Protein AF-A0A2S0M0Q3-F1 (afdb_monomer)

Sequence (194 aa):
MFSLKASPMADAMLTRALWKPAPATDLDAYAAVLHTVDDAAAWEWNGIPAHVEPFFQSGDDTPDALFVSARFGALAASLMVELDTEQLARADTWGGVLEMVTDDLNDAHASLLRSFPPAPPRADGLGQRLVNRDSIRAEIDDNPNLTESQRLRLMAALDSEIDDAIEACTRSVEDQLYAVHDELQALVVADLTS

Secondary structure (DSSP, 8-state):
-EEE---HHHHHHH-STT-PPPPTT-HHHHHHHHHHHHHTT-EEETTEEEEEEEEE-SSSSS---EEEEEEETTTTEEEEEEE-HHHHTT-SSHHHHHHHHHHHHHHHHHHHHHHS---------HHHHHS-HHHHHHHHHH-TT--HHHHHHHHH--HHHHHHHHHHHHHHHHHHHHHHHHHHHHHHHHHHH-

Structure (mmCIF, N/CA/C/O backbone):
data_AF-A0A2S0M0Q3-F1
#
_entry.id   AF-A0A2S0M0Q3-F1
#
loop_
_atom_site.group_PDB
_atom_site.id
_atom_site.type_symbol
_atom_site.label_atom_id
_atom_site.label_alt_id
_atom_site.label_comp_id
_atom_site.label_asym_id
_atom_site.label_entity_id
_atom_site.label_seq_id
_atom_site.pdbx_PDB_ins_code
_atom_site.Cartn_x
_atom_site.Cartn_y
_atom_site.Cartn_z
_atom_site.occupancy
_atom_site.B_iso_or_equiv
_atom_site.auth_seq_id
_atom_site.auth_comp_id
_atom_site.auth_asym_id
_atom_site.auth_atom_id
_atom_site.pdbx_PDB_model_num
ATOM 1 N N . MET A 1 1 ? 2.051 -2.652 -4.209 1.00 85.25 1 MET A N 1
ATOM 2 C CA . MET A 1 1 ? 2.642 -3.348 -5.362 1.00 85.25 1 MET A CA 1
ATOM 3 C C . MET A 1 1 ? 2.700 -2.355 -6.495 1.00 85.25 1 MET A C 1
ATOM 5 O O . MET A 1 1 ? 1.705 -1.671 -6.723 1.00 85.25 1 MET A O 1
ATOM 9 N N . PHE A 1 2 ? 3.868 -2.231 -7.106 1.00 87.19 2 PHE A N 1
ATOM 10 C CA . PHE A 1 2 ? 4.088 -1.408 -8.279 1.00 87.19 2 PHE A CA 1
ATOM 11 C C . PHE A 1 2 ? 3.565 -2.112 -9.523 1.00 87.19 2 PHE A C 1
ATOM 13 O O . PHE A 1 2 ? 3.708 -3.327 -9.668 1.00 87.19 2 PHE A O 1
ATOM 20 N N . SER A 1 3 ? 2.969 -1.328 -10.407 1.00 88.94 3 SER A N 1
ATOM 21 C CA . SER A 1 3 ? 2.518 -1.758 -11.721 1.00 88.94 3 SER A CA 1
ATOM 22 C C . SER A 1 3 ? 2.706 -0.633 -12.724 1.00 88.94 3 SER A C 1
ATOM 24 O O . SER A 1 3 ? 2.487 0.537 -12.401 1.00 88.94 3 SER A O 1
ATOM 26 N N . LEU A 1 4 ? 3.049 -0.995 -13.956 1.00 84.31 4 LEU A N 1
ATOM 27 C CA . LEU A 1 4 ? 3.001 -0.083 -15.087 1.00 84.31 4 LEU A CA 1
ATOM 28 C C . LEU A 1 4 ? 1.579 -0.076 -15.657 1.00 84.31 4 LEU A C 1
ATOM 30 O O . LEU A 1 4 ? 1.055 -1.101 -16.092 1.00 84.31 4 LEU A O 1
ATOM 34 N N . LYS A 1 5 ? 0.940 1.086 -15.651 1.00 77.50 5 LYS A N 1
ATOM 35 C CA . LYS A 1 5 ? -0.332 1.302 -16.323 1.00 77.50 5 LYS A CA 1
ATOM 36 C C . LY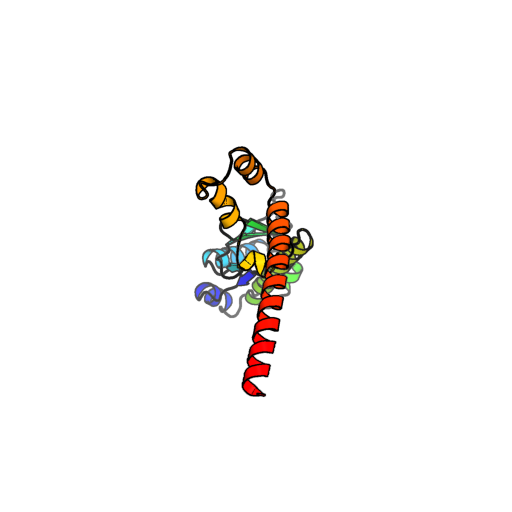S A 1 5 ? -0.079 1.563 -17.797 1.00 77.50 5 LYS A C 1
ATOM 38 O O . LYS A 1 5 ? 0.771 2.373 -18.159 1.00 77.50 5 LYS A O 1
ATOM 43 N N . ALA A 1 6 ? -0.879 0.921 -18.640 1.00 62.91 6 ALA A N 1
ATOM 44 C CA . ALA A 1 6 ? -0.922 1.195 -20.068 1.00 62.91 6 ALA A CA 1
ATOM 45 C C . ALA A 1 6 ? -1.420 2.634 -20.304 1.00 62.91 6 ALA A C 1
ATOM 47 O O . ALA A 1 6 ? -2.622 2.903 -20.387 1.00 62.91 6 ALA A O 1
ATOM 48 N N . SER A 1 7 ? -0.493 3.591 -20.333 1.00 65.12 7 SER A N 1
ATOM 49 C CA . SER A 1 7 ? -0.749 4.932 -20.847 1.00 65.12 7 SER A CA 1
ATOM 50 C C . SER A 1 7 ? -0.596 4.881 -22.365 1.00 65.12 7 SER A C 1
ATOM 52 O O . SER A 1 7 ? 0.428 4.390 -22.832 1.00 65.12 7 SER A O 1
ATOM 54 N N . PRO A 1 8 ? -1.525 5.437 -23.162 1.00 67.62 8 PRO A N 1
ATOM 55 C CA . PRO A 1 8 ? -1.390 5.471 -24.618 1.00 67.62 8 PRO A CA 1
ATOM 56 C C . PRO A 1 8 ? -0.074 6.097 -25.105 1.00 67.62 8 PRO A C 1
ATOM 58 O O . PRO A 1 8 ? 0.406 5.742 -26.177 1.00 67.62 8 PRO A O 1
ATOM 61 N N . MET A 1 9 ? 0.521 7.019 -24.331 1.00 62.97 9 MET A N 1
ATOM 62 C CA . MET A 1 9 ? 1.847 7.577 -24.626 1.00 62.97 9 MET A CA 1
ATOM 63 C C . MET A 1 9 ? 2.974 6.588 -24.319 1.00 62.97 9 MET A C 1
ATOM 65 O O . MET A 1 9 ? 3.842 6.405 -25.170 1.00 62.97 9 MET A O 1
ATOM 69 N N . ALA A 1 10 ? 2.944 5.927 -23.158 1.00 67.06 10 ALA A N 1
ATOM 70 C CA . ALA A 1 10 ? 3.912 4.883 -22.819 1.00 67.06 10 ALA A CA 1
ATOM 71 C C . ALA A 1 10 ? 3.832 3.731 -23.833 1.00 67.06 10 ALA A C 1
ATOM 73 O O . ALA A 1 10 ? 4.839 3.358 -24.431 1.00 67.06 10 ALA A O 1
ATOM 74 N N . ASP A 1 11 ? 2.619 3.270 -24.142 1.00 70.31 11 ASP A N 1
ATOM 75 C CA . ASP A 1 11 ? 2.358 2.251 -25.152 1.00 70.31 11 ASP A CA 1
ATOM 76 C C . ASP A 1 11 ? 2.870 2.683 -26.523 1.00 70.31 11 ASP A C 1
ATOM 78 O O . ASP A 1 11 ? 3.563 1.907 -27.169 1.00 70.31 11 ASP A O 1
ATOM 82 N N . ALA A 1 12 ? 2.604 3.911 -26.981 1.00 67.75 12 ALA A N 1
ATOM 83 C CA . ALA A 1 12 ? 3.086 4.400 -28.277 1.00 67.75 12 ALA A CA 1
ATOM 84 C C . ALA A 1 12 ? 4.620 4.481 -28.363 1.00 67.75 12 ALA A C 1
ATOM 86 O O . ALA A 1 12 ? 5.189 4.307 -29.446 1.00 67.75 12 ALA A O 1
ATOM 87 N N . MET A 1 13 ? 5.297 4.742 -27.243 1.00 65.75 13 MET A N 1
ATOM 88 C CA . MET A 1 13 ? 6.758 4.749 -27.189 1.00 65.75 13 MET A CA 1
ATOM 89 C C . MET A 1 13 ? 7.339 3.336 -27.162 1.00 65.75 13 MET A C 1
ATOM 91 O O . MET A 1 13 ? 8.312 3.076 -27.868 1.00 65.75 13 MET A O 1
ATOM 95 N N . LEU A 1 14 ? 6.690 2.409 -26.457 1.00 67.00 14 LEU A N 1
ATOM 96 C CA . LEU A 1 14 ? 7.085 1.001 -26.376 1.00 67.00 14 LEU A CA 1
ATOM 97 C C . LEU A 1 14 ? 6.743 0.198 -27.644 1.00 67.00 14 LEU A C 1
ATOM 99 O O . LEU A 1 14 ? 7.471 -0.720 -28.012 1.00 67.00 14 LEU A O 1
ATOM 103 N N . THR A 1 15 ? 5.666 0.554 -28.352 1.00 63.03 15 THR A N 1
ATOM 104 C CA . THR A 1 15 ? 5.174 -0.156 -29.554 1.00 63.03 15 THR A CA 1
ATOM 105 C C . THR A 1 15 ? 5.784 0.325 -30.869 1.00 63.03 15 THR A C 1
ATOM 107 O O . THR A 1 15 ? 5.491 -0.245 -31.925 1.00 63.03 15 THR A O 1
ATOM 110 N N . ARG A 1 16 ? 6.686 1.317 -30.860 1.00 58.38 16 ARG A N 1
ATOM 111 C CA . ARG A 1 16 ? 7.528 1.607 -32.032 1.00 58.38 16 ARG A CA 1
ATOM 112 C C . ARG A 1 16 ? 8.472 0.422 -32.256 1.00 58.38 16 ARG A C 1
ATOM 114 O O . ARG A 1 16 ? 9.542 0.355 -31.669 1.00 58.38 16 ARG A O 1
ATOM 121 N N . ALA A 1 17 ? 8.023 -0.491 -33.119 1.00 48.56 17 ALA A N 1
ATOM 122 C CA . ALA A 1 17 ? 8.390 -1.896 -33.350 1.00 48.56 17 ALA A CA 1
ATOM 123 C C . ALA A 1 17 ? 9.874 -2.349 -33.398 1.00 48.56 17 ALA A C 1
ATOM 125 O O . ALA A 1 17 ? 10.132 -3.468 -33.831 1.00 48.56 17 ALA A O 1
ATOM 126 N N . LEU A 1 18 ? 10.866 -1.557 -32.992 1.00 55.50 18 LEU A N 1
ATOM 127 C CA . LEU A 1 18 ? 12.286 -1.917 -33.069 1.00 55.50 18 LEU A CA 1
ATOM 128 C C . LEU A 1 18 ? 13.149 -1.376 -31.926 1.00 55.50 18 LEU A C 1
ATOM 130 O O . LEU A 1 18 ? 14.371 -1.511 -31.992 1.00 55.50 18 LEU A O 1
ATOM 134 N N . TRP A 1 19 ? 12.573 -0.756 -30.897 1.00 69.62 19 TRP A N 1
ATOM 135 C CA . TRP A 1 19 ? 13.402 -0.334 -29.777 1.00 69.62 19 TRP A CA 1
ATOM 136 C C . TRP A 1 19 ? 13.846 -1.562 -28.969 1.00 69.62 19 TRP A C 1
ATOM 138 O O . TRP A 1 19 ? 13.074 -2.152 -28.212 1.00 69.62 19 TRP A O 1
ATOM 148 N N . LYS A 1 20 ? 15.106 -1.949 -29.175 1.00 78.25 20 LYS A N 1
ATOM 149 C CA . LYS A 1 20 ? 15.823 -2.910 -28.341 1.00 78.25 20 LYS A CA 1
ATOM 150 C C . LYS A 1 20 ? 16.533 -2.167 -27.209 1.00 78.25 20 LYS A C 1
ATOM 152 O O . LYS A 1 20 ? 16.948 -1.024 -27.437 1.00 78.25 20 LYS A O 1
ATOM 157 N N . PRO A 1 21 ? 16.679 -2.787 -26.032 1.00 84.69 21 PRO A N 1
ATOM 158 C CA . PRO A 1 21 ? 17.511 -2.243 -24.969 1.00 84.69 21 PRO A CA 1
ATOM 159 C C . PRO A 1 21 ? 18.941 -2.011 -25.459 1.00 84.69 21 PRO A C 1
ATOM 161 O O . PRO A 1 21 ? 19.453 -2.744 -26.313 1.00 84.69 21 PRO A O 1
ATOM 164 N N . ALA A 1 22 ? 19.562 -0.951 -24.953 1.00 88.25 22 ALA A N 1
ATOM 165 C CA . ALA A 1 22 ? 20.941 -0.612 -25.274 1.00 88.25 22 ALA A CA 1
ATOM 166 C C . ALA A 1 22 ? 21.920 -1.589 -24.583 1.00 88.25 22 ALA A C 1
ATOM 168 O O . ALA A 1 22 ? 21.520 -2.339 -23.689 1.00 88.25 22 ALA A O 1
ATOM 169 N N . PRO A 1 23 ? 23.210 -1.629 -24.963 1.00 90.56 23 PRO A N 1
ATOM 170 C CA . PRO A 1 23 ? 24.208 -2.383 -24.205 1.00 90.56 23 PRO A CA 1
ATOM 171 C C . PRO A 1 23 ? 24.196 -1.992 -22.720 1.00 90.56 23 PRO A C 1
ATOM 173 O O . PRO A 1 23 ? 23.909 -0.845 -22.396 1.00 90.56 23 PRO A O 1
ATOM 176 N N . ALA A 1 24 ? 24.564 -2.912 -21.824 1.00 89.38 24 ALA A N 1
ATOM 177 C CA . ALA A 1 24 ? 24.545 -2.685 -20.370 1.00 89.38 24 ALA A CA 1
ATOM 178 C C . ALA A 1 24 ? 25.336 -1.441 -19.914 1.00 89.38 24 ALA A C 1
ATOM 180 O O . ALA A 1 24 ? 25.033 -0.854 -18.882 1.00 89.38 24 ALA A O 1
ATOM 181 N N . THR A 1 25 ? 26.332 -1.029 -20.702 1.00 88.94 25 THR A N 1
ATOM 182 C CA . THR A 1 25 ? 27.174 0.150 -20.461 1.00 88.94 25 THR A CA 1
ATOM 183 C C . THR A 1 25 ? 26.514 1.480 -20.838 1.00 88.94 25 THR A C 1
ATOM 185 O O . THR A 1 25 ? 27.049 2.532 -20.511 1.00 88.94 25 THR A O 1
ATOM 188 N N . ASP A 1 26 ? 25.406 1.467 -21.579 1.00 90.06 26 ASP A N 1
ATOM 189 C CA . ASP A 1 26 ? 24.711 2.672 -22.049 1.00 90.06 26 ASP A CA 1
ATOM 190 C C . ASP A 1 26 ? 23.616 3.078 -21.054 1.00 90.06 26 ASP A C 1
ATOM 192 O O . ASP A 1 26 ? 22.417 2.943 -21.308 1.00 90.06 26 ASP A O 1
ATOM 196 N N . LEU A 1 27 ? 24.044 3.523 -19.870 1.00 90.25 27 LEU A N 1
ATOM 197 C CA . LEU A 1 27 ? 23.130 3.859 -18.777 1.00 90.25 27 LEU A CA 1
ATOM 198 C C . LEU A 1 27 ? 22.225 5.057 -19.114 1.00 90.25 27 LEU A C 1
ATOM 200 O O . LEU A 1 27 ? 21.086 5.116 -18.650 1.00 90.25 27 LEU A O 1
ATOM 204 N N . ASP A 1 28 ? 22.700 5.974 -19.960 1.00 88.62 28 ASP A N 1
ATOM 205 C CA . ASP A 1 28 ? 21.938 7.137 -20.419 1.00 88.62 28 ASP A CA 1
ATOM 206 C C . ASP A 1 28 ? 20.714 6.726 -21.241 1.00 88.62 28 ASP A C 1
ATOM 208 O O . ASP A 1 28 ? 19.634 7.298 -21.069 1.00 88.62 28 ASP A O 1
ATOM 212 N N . ALA A 1 29 ? 20.839 5.707 -22.100 1.00 88.62 29 ALA A N 1
ATOM 213 C CA . ALA A 1 29 ? 19.700 5.181 -22.844 1.00 88.62 29 ALA A CA 1
ATOM 214 C C . ALA A 1 29 ? 18.619 4.626 -21.904 1.00 88.62 29 ALA A C 1
ATOM 216 O O . ALA A 1 29 ? 17.436 4.913 -22.093 1.00 88.62 29 ALA A O 1
ATOM 217 N N . TYR A 1 30 ? 19.012 3.880 -20.866 1.00 89.56 30 TYR A N 1
ATOM 218 C CA . TYR A 1 30 ? 18.076 3.372 -19.858 1.00 89.56 30 TYR A CA 1
ATOM 219 C C . TYR A 1 30 ? 17.408 4.507 -19.077 1.00 89.56 30 TYR A C 1
ATOM 221 O O . TYR A 1 30 ? 16.181 4.524 -18.949 1.00 89.56 30 TYR A O 1
ATOM 229 N N . ALA A 1 31 ? 18.184 5.491 -18.617 1.00 89.88 31 ALA A N 1
ATOM 230 C CA . ALA A 1 31 ? 17.657 6.647 -17.899 1.00 89.88 31 ALA A CA 1
ATOM 231 C C . ALA A 1 31 ? 16.675 7.466 -18.754 1.00 89.88 31 ALA A C 1
ATOM 233 O O . ALA A 1 31 ? 15.615 7.862 -18.271 1.00 89.88 31 ALA A O 1
ATOM 234 N N . ALA A 1 32 ? 16.967 7.671 -20.041 1.00 87.81 32 ALA A N 1
ATOM 235 C CA . ALA A 1 32 ? 16.085 8.404 -20.947 1.00 87.81 32 ALA A CA 1
ATOM 236 C C . ALA A 1 32 ? 14.713 7.728 -21.104 1.00 87.81 32 ALA A C 1
ATOM 238 O O . ALA A 1 32 ? 13.682 8.409 -21.110 1.00 87.81 32 ALA A O 1
ATOM 239 N N . VAL A 1 33 ? 14.678 6.394 -21.202 1.00 88.00 33 VAL A N 1
ATOM 240 C CA . VAL A 1 33 ? 13.411 5.654 -21.275 1.00 88.00 33 VAL A CA 1
ATOM 241 C C . VAL A 1 33 ? 12.636 5.758 -19.970 1.00 88.00 33 VAL A C 1
ATOM 243 O O . VAL A 1 33 ? 11.449 6.079 -20.008 1.00 88.00 33 VAL A O 1
ATOM 246 N N . LEU A 1 34 ? 13.298 5.552 -18.829 1.00 89.56 34 LEU A N 1
ATOM 247 C CA . LEU A 1 34 ? 12.663 5.637 -17.512 1.00 89.56 34 LEU A CA 1
ATOM 248 C C . LEU A 1 34 ? 12.067 7.028 -17.261 1.00 89.56 34 LEU A C 1
ATOM 250 O O . LEU A 1 34 ? 10.897 7.123 -16.904 1.00 89.56 34 LEU A O 1
ATOM 254 N N . HIS A 1 35 ? 12.812 8.099 -17.554 1.00 88.25 35 HIS A N 1
AT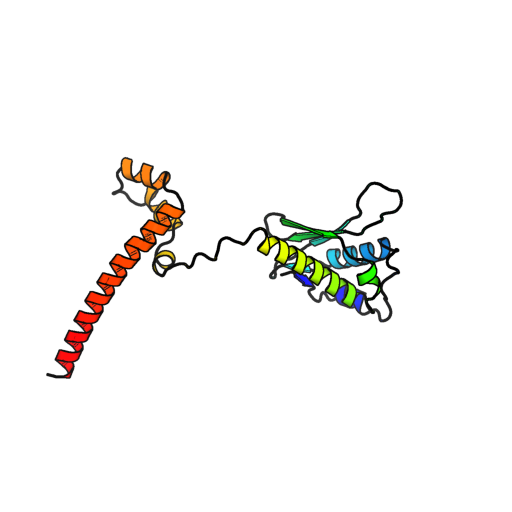OM 255 C CA . HIS A 1 35 ? 12.305 9.472 -17.463 1.00 88.25 35 HIS A CA 1
ATOM 256 C C . HIS A 1 35 ? 11.078 9.708 -18.339 1.00 88.25 35 HIS A C 1
ATOM 258 O O . HIS A 1 35 ? 10.112 10.332 -17.912 1.00 88.25 35 HIS A O 1
ATOM 264 N N . THR A 1 36 ? 11.093 9.189 -19.564 1.00 84.44 36 THR A N 1
ATOM 265 C CA . THR A 1 36 ? 9.977 9.411 -20.482 1.00 84.44 36 THR A CA 1
ATOM 266 C C . THR A 1 36 ? 8.700 8.697 -20.024 1.00 84.44 36 THR A C 1
ATOM 268 O O . THR A 1 36 ? 7.592 9.199 -20.214 1.00 84.44 36 THR A O 1
ATOM 271 N N . VAL A 1 37 ? 8.845 7.513 -19.425 1.00 85.12 37 VAL A N 1
ATOM 272 C CA . VAL A 1 37 ? 7.727 6.757 -18.845 1.00 85.12 37 VAL A CA 1
ATOM 273 C C . VAL A 1 37 ? 7.194 7.447 -17.588 1.00 85.12 37 VAL A C 1
ATOM 275 O O . VAL A 1 37 ? 5.975 7.508 -17.404 1.00 85.12 37 VAL A O 1
ATOM 278 N N . ASP A 1 38 ? 8.084 8.009 -16.768 1.00 83.56 38 ASP A N 1
ATOM 279 C CA . ASP A 1 38 ? 7.720 8.784 -15.581 1.00 83.56 38 ASP A CA 1
ATOM 280 C C . ASP A 1 38 ? 6.905 10.038 -15.924 1.00 83.56 38 ASP A C 1
ATOM 282 O O . ASP A 1 38 ? 5.839 10.259 -15.349 1.00 83.56 38 ASP A O 1
ATOM 286 N N . ASP A 1 39 ? 7.332 10.804 -16.934 1.00 81.50 39 ASP A N 1
ATOM 287 C CA . ASP A 1 39 ? 6.627 12.001 -17.418 1.00 81.50 39 ASP A CA 1
ATOM 288 C C . ASP A 1 39 ? 5.197 11.692 -17.897 1.00 81.50 39 ASP A C 1
ATOM 290 O O . ASP A 1 39 ? 4.299 12.538 -17.833 1.00 81.50 39 ASP A O 1
ATOM 294 N N . ALA A 1 40 ? 4.955 10.465 -18.366 1.00 80.38 40 ALA A N 1
ATOM 295 C CA . ALA A 1 40 ? 3.627 9.996 -18.751 1.00 80.38 40 ALA A CA 1
ATOM 296 C C . ALA A 1 40 ? 2.745 9.598 -17.548 1.00 80.38 40 ALA A C 1
ATOM 298 O O . ALA A 1 40 ? 1.589 9.214 -17.758 1.00 80.38 40 ALA A O 1
ATOM 299 N N . ALA A 1 41 ? 3.279 9.673 -16.320 1.00 76.81 41 ALA A N 1
ATOM 300 C CA . ALA A 1 41 ? 2.665 9.245 -15.063 1.00 76.81 41 ALA A CA 1
ATOM 301 C C . ALA A 1 41 ? 2.116 7.809 -15.139 1.00 76.81 41 ALA A C 1
ATOM 303 O O . ALA A 1 41 ? 0.994 7.522 -14.714 1.00 76.81 41 ALA A O 1
ATOM 304 N N . ALA A 1 42 ? 2.889 6.913 -15.760 1.00 84.12 42 ALA A N 1
ATOM 305 C CA . ALA A 1 42 ? 2.441 5.562 -16.075 1.00 84.12 42 ALA A CA 1
ATOM 306 C C . ALA A 1 42 ? 2.548 4.591 -14.890 1.00 84.12 42 ALA A C 1
ATOM 308 O O . ALA A 1 42 ? 1.883 3.559 -14.897 1.00 84.12 42 ALA A O 1
ATOM 309 N N . TRP A 1 43 ? 3.360 4.879 -13.874 1.00 87.94 43 TRP A N 1
ATOM 310 C CA . TRP A 1 43 ? 3.508 3.981 -12.733 1.00 87.94 43 TRP A CA 1
ATOM 311 C C . TRP A 1 43 ? 2.455 4.215 -11.655 1.00 87.94 43 TRP A C 1
ATOM 313 O O . TRP A 1 43 ? 2.091 5.341 -11.318 1.00 87.94 43 TRP A O 1
ATOM 323 N N . GLU A 1 44 ? 1.995 3.115 -11.068 1.00 88.31 44 GLU A N 1
ATOM 324 C CA . GLU A 1 44 ? 1.109 3.122 -9.913 1.00 88.31 44 GLU A CA 1
ATOM 325 C C . GLU A 1 44 ? 1.643 2.172 -8.838 1.00 88.31 44 GLU A C 1
ATOM 327 O O . GLU A 1 44 ? 2.150 1.093 -9.135 1.00 88.31 44 GLU A O 1
ATOM 332 N N . TRP A 1 45 ? 1.479 2.548 -7.574 1.00 87.38 45 TRP A N 1
ATOM 333 C CA . TRP A 1 45 ? 1.640 1.680 -6.416 1.00 87.38 45 TRP A CA 1
ATOM 334 C C . TRP A 1 45 ? 0.280 1.494 -5.745 1.00 87.38 45 TRP A C 1
ATOM 336 O O . TRP A 1 45 ? -0.292 2.449 -5.226 1.00 87.38 45 TRP A O 1
ATOM 346 N N . ASN A 1 46 ? -0.259 0.271 -5.747 1.00 86.06 46 ASN A N 1
ATOM 347 C CA . ASN A 1 46 ? -1.594 -0.027 -5.197 1.00 86.06 46 ASN A CA 1
ATOM 348 C C . ASN A 1 46 ? -2.702 0.921 -5.722 1.00 86.06 46 ASN A C 1
ATOM 350 O O . ASN A 1 46 ? -3.586 1.326 -4.968 1.00 86.06 46 ASN A O 1
ATOM 354 N N . GLY A 1 47 ? -2.639 1.304 -7.003 1.00 84.00 47 GLY A N 1
ATOM 355 C CA . GLY A 1 47 ? -3.588 2.233 -7.632 1.00 84.00 47 GLY A CA 1
ATOM 356 C C . GLY A 1 47 ? -3.367 3.716 -7.302 1.00 84.00 47 GLY A C 1
ATOM 357 O O . GLY A 1 47 ? -4.169 4.556 -7.705 1.00 84.00 47 GLY A O 1
ATOM 358 N N . ILE A 1 48 ? -2.300 4.056 -6.574 1.00 83.25 48 ILE A N 1
ATOM 359 C CA . ILE A 1 48 ? -1.866 5.437 -6.334 1.00 83.25 48 ILE A CA 1
ATOM 360 C C . ILE A 1 48 ? -0.767 5.770 -7.349 1.00 83.25 48 ILE A C 1
ATOM 362 O O . ILE A 1 48 ? 0.177 4.987 -7.447 1.00 83.25 48 ILE A O 1
ATOM 366 N N . PRO A 1 49 ? -0.827 6.909 -8.063 1.00 86.31 49 PRO A N 1
ATOM 367 C CA . PRO A 1 49 ? 0.253 7.333 -8.948 1.00 86.31 49 PRO A CA 1
ATOM 368 C C . PRO A 1 49 ? 1.606 7.342 -8.232 1.00 86.31 49 PRO A C 1
ATOM 370 O O . PRO A 1 49 ? 1.716 7.814 -7.095 1.00 86.31 49 PRO A O 1
ATOM 373 N N . ALA A 1 50 ? 2.618 6.804 -8.899 1.00 87.31 50 ALA A N 1
ATOM 374 C CA . ALA A 1 50 ? 3.986 6.751 -8.417 1.00 87.31 50 ALA A CA 1
ATOM 375 C C . ALA A 1 50 ? 4.909 7.412 -9.439 1.00 87.31 50 ALA A C 1
ATOM 377 O O . ALA A 1 50 ? 4.722 7.245 -10.643 1.00 87.31 50 ALA A O 1
ATOM 378 N N . HIS A 1 51 ? 5.905 8.135 -8.937 1.00 88.94 51 HIS A N 1
ATOM 379 C CA . HIS A 1 51 ? 6.977 8.685 -9.757 1.00 88.94 51 HIS A CA 1
ATOM 380 C C . HIS A 1 51 ? 8.205 7.801 -9.614 1.00 88.94 51 HIS A C 1
ATOM 382 O O . HIS A 1 51 ? 8.593 7.529 -8.479 1.00 88.94 51 HIS A O 1
ATOM 388 N N . VAL A 1 52 ? 8.816 7.346 -10.703 1.00 88.81 52 VAL A N 1
ATOM 389 C CA . VAL A 1 52 ? 10.082 6.610 -10.654 1.00 88.81 52 VAL A CA 1
ATOM 390 C C . VAL A 1 52 ? 11.124 7.334 -11.495 1.00 88.81 52 VAL A C 1
ATOM 392 O O . VAL A 1 52 ? 11.091 7.343 -12.720 1.00 88.81 52 VAL A O 1
ATOM 395 N N . GLU A 1 53 ? 12.082 7.939 -10.806 1.00 88.62 53 GLU A N 1
ATOM 396 C CA . GLU A 1 53 ? 13.130 8.747 -11.419 1.00 88.62 53 GLU A CA 1
ATOM 397 C C . GLU A 1 53 ? 14.445 7.955 -11.433 1.00 88.62 53 GLU A C 1
ATOM 399 O O . GLU A 1 53 ? 14.862 7.462 -10.375 1.00 88.62 53 GLU A O 1
ATOM 404 N N . PRO A 1 54 ? 15.130 7.823 -12.582 1.00 90.81 54 PRO A N 1
ATOM 405 C CA . PRO A 1 54 ? 16.488 7.308 -12.604 1.00 90.81 54 PRO A CA 1
ATOM 406 C C . PRO A 1 54 ? 17.457 8.330 -11.999 1.00 90.81 54 PRO A C 1
ATOM 408 O O . PRO A 1 54 ? 17.280 9.543 -12.127 1.00 90.81 54 PRO A O 1
ATOM 411 N N . PHE A 1 55 ? 18.515 7.846 -11.362 1.00 86.56 55 PHE A N 1
ATOM 412 C CA . PHE A 1 55 ? 19.634 8.673 -10.936 1.00 86.56 55 PHE A CA 1
ATOM 413 C C . PHE A 1 55 ? 20.941 7.886 -11.008 1.00 86.56 55 PHE A C 1
ATOM 415 O O . PHE A 1 55 ? 20.971 6.657 -10.927 1.00 86.56 55 PHE A O 1
ATOM 422 N N . PHE A 1 56 ? 22.035 8.626 -11.131 1.00 83.44 56 PHE A N 1
ATOM 423 C CA . PHE A 1 56 ? 23.385 8.083 -11.130 1.00 83.44 56 PHE A CA 1
ATOM 424 C C . PHE A 1 56 ? 24.065 8.395 -9.801 1.00 83.44 56 PHE A C 1
ATOM 426 O O . PHE A 1 56 ? 23.883 9.480 -9.240 1.00 83.44 56 PHE A O 1
ATOM 433 N N . GLN A 1 57 ? 24.873 7.467 -9.296 1.00 70.06 57 GLN A N 1
ATOM 434 C CA . GLN A 1 57 ? 25.727 7.754 -8.149 1.00 70.06 57 GLN A CA 1
ATOM 435 C C . GLN A 1 57 ? 26.782 8.793 -8.561 1.00 70.06 57 GLN A C 1
ATOM 437 O O . GLN A 1 57 ? 27.610 8.534 -9.429 1.00 70.06 57 GLN A O 1
ATOM 442 N N . SER A 1 58 ? 26.747 9.992 -7.969 1.00 61.25 58 SER A N 1
ATOM 443 C CA . SER A 1 58 ? 27.719 11.042 -8.296 1.00 61.25 58 SER A CA 1
ATOM 444 C C . SER A 1 58 ? 29.091 10.708 -7.706 1.00 61.25 58 SER A C 1
ATOM 446 O O . SER A 1 58 ? 29.189 10.505 -6.492 1.00 61.25 58 SER A O 1
ATOM 448 N N . GLY A 1 59 ? 30.146 10.723 -8.520 1.00 58.28 59 GLY A N 1
ATOM 449 C CA . GLY A 1 59 ? 31.513 10.509 -8.034 1.00 58.28 59 GLY A CA 1
ATOM 450 C C . GLY A 1 59 ? 32.579 10.438 -9.123 1.00 58.28 59 GLY A C 1
ATOM 451 O O . GLY A 1 59 ? 33.675 10.937 -8.892 1.00 58.28 59 GLY A O 1
ATOM 452 N N . ASP A 1 60 ? 32.234 9.924 -10.304 1.00 52.44 60 ASP A N 1
ATOM 453 C CA . ASP A 1 60 ? 33.154 9.742 -11.430 1.00 52.44 60 ASP A CA 1
ATOM 454 C C . ASP A 1 60 ? 32.536 10.260 -12.741 1.00 52.44 60 ASP A C 1
ATOM 456 O O . ASP A 1 60 ? 31.315 10.282 -12.901 1.00 52.44 60 ASP A O 1
ATOM 460 N N . ASP A 1 61 ? 33.381 10.701 -13.682 1.00 58.44 61 ASP A N 1
ATOM 461 C CA . ASP A 1 61 ? 32.982 11.267 -14.989 1.00 58.44 61 ASP A CA 1
ATOM 462 C C . ASP A 1 61 ? 32.190 10.276 -15.875 1.00 58.44 61 ASP A C 1
ATOM 464 O O . ASP A 1 61 ? 31.610 10.667 -16.890 1.00 58.44 61 ASP A O 1
ATOM 468 N N . THR A 1 62 ? 32.151 8.998 -15.488 1.00 62.84 62 THR A N 1
ATOM 469 C CA . THR A 1 62 ? 31.346 7.933 -16.093 1.00 62.84 62 THR A CA 1
ATOM 470 C C . THR A 1 62 ? 30.583 7.195 -14.992 1.00 62.84 62 THR A C 1
ATOM 472 O O . THR A 1 62 ? 31.229 6.609 -14.123 1.00 62.84 62 THR A O 1
ATOM 475 N N . PRO A 1 63 ? 29.240 7.210 -14.983 1.00 69.50 63 PRO A N 1
ATOM 476 C CA . PRO A 1 63 ? 28.478 6.467 -13.989 1.00 69.50 63 PRO A CA 1
ATOM 477 C C . PRO A 1 63 ? 28.638 4.957 -14.204 1.00 69.50 63 PRO A C 1
ATOM 479 O O . PRO A 1 63 ? 28.440 4.465 -15.311 1.00 69.50 63 PRO A O 1
ATOM 482 N N . ASP A 1 64 ? 28.973 4.230 -13.136 1.00 77.81 64 ASP A N 1
ATOM 483 C CA . ASP A 1 64 ? 29.157 2.770 -13.170 1.00 77.81 64 ASP A CA 1
ATOM 484 C C . ASP A 1 64 ? 27.867 1.993 -12.855 1.00 77.81 64 ASP A C 1
ATOM 486 O O . ASP A 1 64 ? 27.764 0.806 -13.157 1.00 77.81 64 ASP A O 1
ATOM 490 N N . ALA A 1 65 ? 26.876 2.657 -12.255 1.00 85.06 65 ALA A N 1
ATOM 491 C CA . ALA A 1 65 ? 25.623 2.047 -11.826 1.00 85.06 65 ALA A CA 1
ATOM 492 C C . ALA A 1 65 ? 24.430 2.974 -12.082 1.00 85.06 65 ALA A C 1
ATOM 494 O O . ALA A 1 65 ? 24.510 4.198 -11.918 1.00 85.06 65 ALA A O 1
ATOM 495 N N . LEU A 1 66 ? 23.308 2.362 -12.464 1.00 88.50 66 LEU A N 1
ATOM 496 C CA . LEU A 1 66 ? 22.021 3.023 -12.624 1.00 88.50 66 LEU A CA 1
ATOM 497 C C . LEU A 1 66 ? 21.128 2.663 -11.446 1.00 88.50 66 LEU A C 1
ATOM 499 O O . LEU A 1 66 ? 20.916 1.491 -11.143 1.00 88.50 66 LEU A O 1
ATOM 503 N N . PHE A 1 67 ? 20.547 3.679 -10.829 1.00 91.56 67 PHE A N 1
ATOM 504 C CA . PHE A 1 67 ? 19.568 3.498 -9.778 1.00 91.56 67 PHE A CA 1
ATOM 505 C C . PHE A 1 67 ? 18.239 4.122 -10.174 1.00 91.56 67 PHE A C 1
ATOM 507 O O . PHE A 1 67 ? 18.181 5.042 -10.990 1.00 91.56 67 PHE A O 1
ATOM 514 N N . VAL A 1 68 ? 17.173 3.663 -9.533 1.00 91.75 68 VAL A N 1
ATOM 515 C CA . VAL A 1 68 ? 15.845 4.266 -9.611 1.00 91.75 68 VAL A CA 1
ATOM 516 C C . VAL A 1 68 ? 15.331 4.617 -8.226 1.00 91.75 68 VAL A C 1
ATOM 518 O O . VAL A 1 68 ? 15.517 3.868 -7.266 1.00 91.75 68 VAL A O 1
ATOM 521 N N . SER A 1 69 ? 14.670 5.768 -8.120 1.00 89.94 69 SER A N 1
ATOM 522 C CA . SER A 1 69 ? 13.933 6.184 -6.933 1.00 89.94 69 SER A CA 1
ATOM 523 C C . SER A 1 69 ? 12.443 6.226 -7.239 1.00 89.94 69 SER A C 1
ATOM 525 O O . SER A 1 69 ? 11.997 7.077 -8.000 1.00 89.94 69 SER A O 1
ATOM 527 N N . ALA A 1 70 ? 11.670 5.333 -6.624 1.00 90.06 70 ALA A N 1
ATOM 528 C CA . ALA A 1 70 ? 10.216 5.331 -6.691 1.00 90.06 70 ALA A CA 1
ATOM 529 C C . ALA A 1 70 ? 9.623 6.117 -5.514 1.00 90.06 70 ALA A C 1
ATOM 531 O O . ALA A 1 70 ? 9.789 5.717 -4.362 1.00 90.06 70 ALA A O 1
ATOM 532 N N . ARG A 1 71 ? 8.907 7.209 -5.789 1.00 87.94 71 ARG A N 1
ATOM 533 C CA . ARG A 1 71 ? 8.164 8.026 -4.821 1.00 87.94 71 ARG A CA 1
ATOM 534 C C . ARG A 1 71 ? 6.671 7.728 -4.908 1.00 87.94 71 ARG A C 1
ATOM 536 O O . ARG A 1 71 ? 6.084 7.808 -5.985 1.00 87.94 71 ARG A O 1
ATOM 543 N N . PHE A 1 72 ? 6.048 7.409 -3.777 1.00 82.56 72 PHE A N 1
ATOM 544 C CA . PHE A 1 72 ? 4.642 7.002 -3.730 1.00 82.56 72 PHE A CA 1
ATOM 545 C C . PHE A 1 72 ? 3.955 7.387 -2.412 1.00 82.56 72 PHE A C 1
ATOM 547 O O . PHE A 1 72 ? 4.578 7.517 -1.355 1.00 82.56 72 PHE A O 1
ATOM 554 N N . GLY A 1 73 ? 2.630 7.551 -2.482 1.00 70.19 73 GLY A N 1
ATOM 555 C CA . GLY A 1 73 ? 1.782 7.897 -1.339 1.00 70.19 73 GLY A CA 1
ATOM 556 C C . GLY A 1 73 ? 1.898 9.356 -0.869 1.00 70.19 73 GLY A C 1
ATOM 557 O O . GLY A 1 73 ? 2.745 10.126 -1.311 1.00 70.19 73 GLY A O 1
ATOM 558 N N . ALA A 1 74 ? 1.022 9.746 0.064 1.00 57.34 74 ALA A N 1
ATOM 559 C CA . ALA A 1 74 ? 0.902 11.128 0.549 1.00 57.34 74 ALA A CA 1
ATOM 560 C C . ALA A 1 74 ? 2.074 11.605 1.434 1.00 57.34 74 ALA A C 1
ATOM 562 O O . ALA A 1 74 ? 2.201 12.799 1.690 1.00 57.34 74 ALA A O 1
ATOM 563 N N . LEU A 1 75 ? 2.923 10.685 1.906 1.00 54.22 75 LEU A N 1
ATOM 564 C CA . LEU A 1 75 ? 4.046 10.966 2.812 1.00 54.22 75 LEU A CA 1
ATOM 565 C C . LEU A 1 75 ? 5.408 11.041 2.102 1.00 54.22 75 LEU A C 1
ATOM 567 O O . LEU A 1 75 ? 6.429 11.092 2.780 1.00 54.22 75 LEU A O 1
ATOM 571 N N . ALA A 1 76 ? 5.438 11.044 0.762 1.00 61.56 76 ALA A N 1
ATOM 572 C CA . ALA A 1 76 ? 6.675 11.026 -0.025 1.00 61.56 76 ALA A CA 1
ATOM 573 C C . ALA A 1 76 ? 7.613 9.862 0.357 1.00 61.56 76 ALA A C 1
ATOM 575 O O . ALA A 1 76 ? 8.830 10.035 0.444 1.00 61.56 76 ALA A O 1
ATOM 576 N N . ALA A 1 77 ? 7.048 8.672 0.598 1.00 69.50 77 ALA A N 1
ATOM 577 C CA . ALA A 1 77 ? 7.856 7.477 0.794 1.00 69.50 77 ALA A CA 1
ATOM 578 C C . ALA A 1 77 ? 8.664 7.224 -0.482 1.00 69.50 77 ALA A C 1
ATOM 580 O O . ALA A 1 77 ? 8.100 7.239 -1.579 1.00 69.50 77 ALA A O 1
ATOM 581 N N . SER A 1 78 ? 9.974 7.028 -0.333 1.00 82.62 78 SER A N 1
ATOM 582 C CA . SER A 1 78 ? 10.873 6.722 -1.437 1.00 82.62 78 SER A CA 1
ATOM 583 C C . SER A 1 78 ? 11.477 5.334 -1.269 1.00 82.62 78 SER A C 1
ATOM 585 O O . SER A 1 78 ? 11.923 4.947 -0.189 1.00 82.62 78 SER A O 1
ATOM 587 N N . LEU A 1 79 ? 11.485 4.579 -2.360 1.00 87.94 79 LEU A N 1
ATOM 588 C CA . LEU A 1 79 ? 12.205 3.323 -2.488 1.00 87.94 79 LEU A CA 1
ATOM 589 C C . LEU A 1 79 ? 13.318 3.523 -3.504 1.00 87.94 79 LEU A C 1
ATOM 591 O O . LEU A 1 79 ? 13.071 4.041 -4.586 1.00 87.94 79 LEU A O 1
ATOM 595 N N . MET A 1 80 ? 14.533 3.136 -3.141 1.00 90.19 80 MET A N 1
ATOM 596 C CA . MET A 1 80 ? 15.712 3.280 -3.980 1.00 90.19 80 MET A CA 1
ATOM 597 C C . MET A 1 80 ? 16.254 1.898 -4.317 1.00 90.19 80 MET A C 1
ATOM 599 O O . MET A 1 80 ? 16.461 1.097 -3.404 1.00 90.19 80 MET A O 1
ATOM 603 N N . VAL A 1 81 ? 16.457 1.623 -5.603 1.00 91.69 81 VAL A N 1
ATOM 604 C CA . VAL A 1 81 ? 16.901 0.315 -6.096 1.00 91.69 81 VAL A CA 1
ATOM 605 C C . VAL A 1 81 ? 18.002 0.514 -7.127 1.00 91.69 81 VAL A C 1
ATOM 607 O O . VAL A 1 81 ? 17.888 1.377 -7.994 1.00 91.69 81 VAL A O 1
ATOM 610 N N . GLU A 1 82 ? 19.076 -0.255 -6.999 1.00 93.00 82 GLU A N 1
ATOM 611 C CA . GLU A 1 82 ? 20.107 -0.390 -8.028 1.00 93.00 82 GLU A CA 1
ATOM 612 C C . GLU A 1 82 ? 19.614 -1.370 -9.090 1.00 93.00 82 GLU A C 1
ATOM 614 O O . GLU A 1 82 ? 19.109 -2.437 -8.741 1.00 93.00 82 GLU A O 1
ATOM 619 N N . LEU A 1 83 ? 19.738 -1.011 -10.364 1.00 92.19 83 LEU A N 1
ATOM 620 C CA . LEU A 1 83 ? 19.301 -1.850 -11.473 1.00 92.19 83 LEU A CA 1
ATOM 621 C C . LEU A 1 83 ? 20.467 -2.678 -12.017 1.00 92.19 83 LEU A C 1
ATOM 623 O O . LEU A 1 83 ? 21.526 -2.134 -12.330 1.00 92.19 83 LEU A O 1
ATOM 627 N N . ASP A 1 84 ? 20.245 -3.978 -12.222 1.00 92.25 84 ASP A N 1
ATOM 628 C CA . ASP A 1 84 ? 21.195 -4.842 -12.930 1.00 92.25 84 ASP A CA 1
ATOM 629 C C . ASP A 1 84 ? 21.091 -4.597 -14.444 1.00 92.25 84 ASP A C 1
ATOM 631 O O . ASP A 1 84 ? 20.296 -5.216 -15.159 1.00 92.25 84 ASP A O 1
ATOM 635 N N . THR A 1 85 ? 21.905 -3.675 -14.960 1.00 89.56 85 THR A N 1
ATOM 636 C CA . THR A 1 85 ? 21.875 -3.315 -16.383 1.00 89.56 85 THR A CA 1
ATOM 637 C C . THR A 1 85 ? 22.363 -4.428 -17.309 1.00 89.56 85 THR A C 1
ATOM 639 O O . THR A 1 85 ? 21.978 -4.442 -18.482 1.00 89.56 85 THR A O 1
ATOM 642 N N . GLU A 1 86 ? 23.133 -5.407 -16.815 1.00 92.06 86 GLU A N 1
ATOM 643 C CA . GLU A 1 86 ? 23.426 -6.619 -17.585 1.00 92.06 86 GLU A CA 1
ATOM 644 C C . GLU A 1 86 ? 22.177 -7.471 -17.779 1.00 92.06 86 GLU A C 1
ATOM 646 O O . GLU A 1 86 ? 21.994 -8.065 -18.847 1.00 92.06 86 GLU A O 1
ATOM 651 N N . GLN A 1 87 ? 21.314 -7.537 -16.767 1.00 92.69 87 GLN A N 1
ATOM 652 C CA . GLN A 1 87 ? 20.030 -8.209 -16.872 1.00 92.69 87 GLN A CA 1
ATOM 653 C C . GLN A 1 87 ? 19.097 -7.446 -17.817 1.00 92.69 87 GLN A C 1
ATOM 655 O O . GLN A 1 87 ? 18.536 -8.059 -18.728 1.00 92.69 87 GLN A O 1
ATOM 660 N N . LEU A 1 88 ? 18.989 -6.119 -17.672 1.00 91.31 88 LEU A N 1
ATOM 661 C CA . LEU A 1 88 ? 18.134 -5.289 -18.532 1.00 91.31 88 LEU A CA 1
ATOM 662 C C . LEU A 1 88 ? 18.528 -5.384 -20.015 1.00 91.31 88 LEU A C 1
ATOM 664 O O . LEU A 1 88 ? 17.659 -5.486 -20.880 1.00 91.31 88 LEU A O 1
ATOM 668 N N . ALA A 1 89 ? 19.828 -5.444 -20.319 1.00 91.00 89 ALA A N 1
ATOM 669 C CA . ALA A 1 89 ? 20.333 -5.567 -21.689 1.00 91.00 89 ALA A CA 1
ATOM 670 C C . ALA A 1 89 ? 19.978 -6.897 -22.376 1.00 91.00 89 ALA A C 1
ATOM 672 O O . ALA A 1 89 ? 20.115 -7.016 -23.595 1.00 91.00 89 ALA A O 1
ATOM 673 N N . ARG A 1 90 ? 19.526 -7.906 -21.619 1.00 91.31 90 ARG A N 1
ATOM 674 C CA . ARG A 1 90 ? 19.066 -9.195 -22.163 1.00 91.31 90 ARG A CA 1
ATOM 675 C C . ARG A 1 90 ? 17.605 -9.167 -22.595 1.00 91.31 90 ARG A C 1
ATOM 677 O O . ARG A 1 90 ? 17.173 -10.115 -23.248 1.00 91.31 90 ARG A O 1
ATOM 684 N N . ALA A 1 91 ? 16.844 -8.134 -22.236 1.00 88.69 91 ALA A N 1
ATOM 685 C CA . ALA A 1 91 ? 15.462 -8.020 -22.669 1.00 88.69 91 ALA A CA 1
ATOM 686 C C . ALA A 1 91 ? 15.383 -7.776 -24.185 1.00 88.69 91 ALA A C 1
ATOM 688 O O . ALA A 1 91 ? 16.179 -7.052 -24.779 1.00 88.69 91 ALA A O 1
ATOM 689 N N . ASP A 1 92 ? 14.378 -8.365 -24.830 1.00 85.81 92 ASP A N 1
ATOM 690 C CA . ASP A 1 92 ? 14.174 -8.191 -26.272 1.00 85.81 92 ASP A CA 1
ATOM 691 C C . ASP A 1 92 ? 13.494 -6.856 -26.618 1.00 85.81 92 ASP A C 1
ATOM 693 O O . ASP A 1 92 ? 13.521 -6.415 -27.770 1.00 85.81 92 ASP A O 1
ATOM 697 N N . THR A 1 93 ? 12.868 -6.212 -25.626 1.00 86.50 93 THR A N 1
ATOM 698 C CA . THR A 1 93 ? 12.086 -4.979 -25.776 1.00 86.50 93 THR A CA 1
ATOM 699 C C . THR A 1 93 ? 12.219 -4.088 -24.544 1.00 86.50 93 THR A C 1
ATOM 701 O O . THR A 1 93 ? 12.460 -4.576 -23.440 1.00 86.50 93 THR A O 1
ATOM 704 N N . TRP A 1 94 ? 11.970 -2.786 -24.704 1.00 86.75 94 TRP A N 1
ATOM 705 C CA . TRP A 1 94 ? 11.839 -1.878 -23.556 1.00 86.75 94 TRP A CA 1
ATOM 706 C C . TRP A 1 94 ? 10.640 -2.193 -22.665 1.00 86.75 94 TRP A C 1
ATOM 708 O O . TRP A 1 94 ? 10.695 -1.901 -21.478 1.00 86.75 94 TRP A O 1
ATOM 718 N N . GLY A 1 95 ? 9.585 -2.820 -23.199 1.00 85.88 95 GLY A N 1
ATOM 719 C CA . GLY A 1 95 ? 8.479 -3.310 -22.373 1.00 85.88 95 GLY A CA 1
ATOM 720 C C . GLY A 1 95 ? 8.982 -4.325 -21.347 1.00 85.88 95 GLY A C 1
ATOM 721 O O . GLY A 1 95 ? 8.738 -4.160 -20.159 1.00 85.88 95 GLY A O 1
ATOM 722 N N . GLY A 1 96 ? 9.800 -5.282 -21.798 1.00 86.00 96 GLY A N 1
ATOM 723 C CA . GLY A 1 96 ? 10.465 -6.243 -20.915 1.00 86.00 96 GLY A CA 1
ATOM 724 C C . GLY A 1 96 ? 11.414 -5.584 -19.908 1.00 86.00 96 GLY A C 1
ATOM 725 O O . GLY A 1 96 ? 11.418 -5.968 -18.748 1.00 86.00 96 GLY A O 1
ATOM 726 N N . VAL A 1 97 ? 12.162 -4.545 -20.302 1.00 89.81 97 VAL A N 1
ATOM 727 C CA . VAL A 1 97 ? 12.994 -3.765 -19.358 1.00 89.81 97 VAL A CA 1
ATOM 728 C C . VAL A 1 97 ? 12.142 -3.134 -18.256 1.00 89.81 97 VAL A C 1
ATOM 730 O O . VAL A 1 97 ? 12.496 -3.220 -17.086 1.00 89.81 97 VAL A O 1
ATOM 733 N N . LEU A 1 98 ? 11.018 -2.505 -18.606 1.00 90.06 98 LEU A N 1
ATOM 734 C CA . LEU A 1 98 ? 10.142 -1.861 -17.624 1.00 90.06 98 LEU A CA 1
ATOM 735 C C . LEU A 1 98 ? 9.442 -2.872 -16.712 1.00 90.06 98 LEU A C 1
ATOM 737 O O . LEU A 1 98 ? 9.228 -2.573 -15.538 1.00 90.06 98 LEU A O 1
ATOM 741 N N . GLU A 1 99 ? 9.100 -4.053 -17.229 1.00 88.69 99 GLU A N 1
ATOM 742 C CA . GLU A 1 99 ? 8.622 -5.174 -16.414 1.00 88.69 99 GLU A CA 1
ATOM 743 C C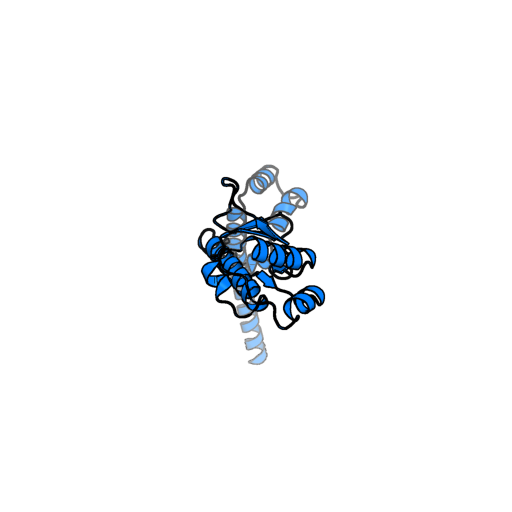 . GLU A 1 99 ? 9.688 -5.584 -15.393 1.00 88.69 99 GLU A C 1
ATOM 745 O O . GLU A 1 99 ? 9.394 -5.612 -14.203 1.00 88.69 99 GLU A O 1
ATOM 750 N N . MET A 1 100 ? 10.940 -5.762 -15.822 1.00 92.25 100 MET A N 1
ATOM 751 C CA . MET A 1 100 ? 12.052 -6.110 -14.928 1.00 92.25 100 MET A CA 1
ATOM 752 C C . MET A 1 100 ? 12.301 -5.040 -13.858 1.00 92.25 100 MET A C 1
ATOM 754 O O . MET A 1 100 ? 12.427 -5.367 -12.686 1.00 92.25 100 MET A O 1
ATOM 758 N N . VAL A 1 101 ? 12.270 -3.753 -14.219 1.00 92.50 101 VAL A N 1
ATOM 759 C CA . VAL A 1 101 ? 12.370 -2.651 -13.241 1.00 92.50 101 VAL A CA 1
ATOM 760 C C . VAL A 1 101 ? 11.192 -2.665 -12.259 1.00 92.50 101 VAL A C 1
ATOM 762 O O . VAL A 1 101 ? 11.358 -2.397 -11.069 1.00 92.50 101 VAL A O 1
ATOM 765 N N . THR A 1 102 ? 9.985 -2.980 -12.735 1.00 91.75 102 THR A N 1
ATOM 766 C CA . THR A 1 102 ? 8.798 -3.096 -11.875 1.00 91.75 102 THR A CA 1
ATOM 767 C C . THR A 1 102 ? 8.935 -4.270 -10.902 1.00 91.75 102 THR A C 1
ATOM 769 O O . THR A 1 102 ? 8.550 -4.143 -9.736 1.00 91.75 102 THR A O 1
ATOM 772 N N . ASP A 1 103 ? 9.504 -5.385 -11.355 1.00 92.62 103 ASP A N 1
ATOM 773 C CA . ASP A 1 103 ? 9.801 -6.552 -10.527 1.00 92.62 103 ASP A CA 1
ATOM 774 C C . ASP A 1 103 ? 10.859 -6.223 -9.467 1.00 92.62 103 ASP A C 1
ATOM 776 O O . ASP A 1 103 ? 10.604 -6.456 -8.286 1.00 92.62 103 ASP A O 1
ATOM 780 N N . ASP A 1 104 ? 11.958 -5.559 -9.835 1.00 93.31 104 ASP A N 1
ATOM 781 C CA . ASP A 1 104 ? 13.002 -5.120 -8.897 1.00 93.31 104 ASP A CA 1
ATOM 782 C C . ASP A 1 104 ? 12.439 -4.187 -7.807 1.00 93.31 104 ASP A C 1
ATOM 784 O O . ASP A 1 104 ? 12.727 -4.338 -6.614 1.00 93.31 104 ASP A O 1
ATOM 788 N N . LEU A 1 105 ? 11.564 -3.246 -8.183 1.00 91.81 105 LEU A N 1
ATOM 789 C CA . LEU A 1 105 ? 10.853 -2.381 -7.234 1.00 91.81 105 LEU A CA 1
ATOM 790 C C . LEU A 1 105 ? 9.927 -3.179 -6.306 1.00 91.81 105 LEU A C 1
ATOM 792 O O . LEU A 1 105 ? 9.833 -2.886 -5.109 1.00 91.81 105 LEU A O 1
ATOM 796 N N . ASN A 1 106 ? 9.225 -4.181 -6.834 1.00 91.50 106 ASN A N 1
ATOM 797 C CA . ASN A 1 106 ? 8.348 -5.042 -6.045 1.00 91.50 106 ASN A CA 1
ATOM 798 C C . ASN A 1 106 ? 9.131 -5.944 -5.089 1.00 91.50 106 ASN A C 1
ATOM 800 O O . ASN A 1 106 ? 8.714 -6.101 -3.938 1.00 91.50 106 ASN A O 1
ATOM 804 N N . ASP A 1 107 ? 10.272 -6.472 -5.517 1.00 91.25 107 ASP A N 1
ATOM 805 C CA . ASP A 1 107 ? 11.160 -7.293 -4.703 1.00 91.25 107 ASP A CA 1
ATOM 806 C C . ASP A 1 107 ? 11.816 -6.478 -3.592 1.00 91.25 107 ASP A C 1
ATOM 808 O O . ASP A 1 107 ? 11.824 -6.910 -2.432 1.00 91.25 107 ASP A O 1
ATOM 812 N N . ALA A 1 108 ? 12.280 -5.265 -3.896 1.00 88.50 108 ALA A N 1
ATOM 813 C CA . ALA A 1 108 ? 12.795 -4.334 -2.899 1.00 88.50 108 ALA A CA 1
ATOM 814 C C . ALA A 1 108 ? 11.707 -3.927 -1.892 1.00 88.50 108 ALA A C 1
ATOM 816 O O . ALA A 1 108 ? 11.935 -3.956 -0.679 1.00 88.50 108 ALA A O 1
ATOM 817 N N . HIS A 1 109 ? 10.488 -3.641 -2.358 1.00 87.06 109 HIS A N 1
ATOM 818 C CA . HIS A 1 109 ? 9.345 -3.360 -1.489 1.00 87.06 109 HIS A CA 1
ATOM 819 C C . HIS A 1 109 ? 8.975 -4.569 -0.613 1.00 87.06 109 HIS A C 1
ATOM 821 O O . HIS A 1 109 ? 8.752 -4.424 0.589 1.00 87.06 109 HIS A O 1
ATOM 827 N N . ALA A 1 110 ? 8.951 -5.780 -1.171 1.00 86.12 110 ALA A N 1
ATOM 828 C CA . ALA A 1 110 ? 8.709 -7.005 -0.415 1.00 86.12 110 ALA A CA 1
ATOM 829 C C . ALA A 1 110 ? 9.826 -7.273 0.607 1.00 86.12 110 ALA A C 1
ATOM 831 O O . ALA A 1 110 ? 9.549 -7.710 1.722 1.00 86.12 110 ALA A O 1
ATOM 832 N N . SER A 1 111 ? 11.081 -6.985 0.260 1.00 84.12 111 SER A N 1
ATOM 833 C CA . SER A 1 111 ? 12.227 -7.082 1.168 1.00 84.12 111 SER A CA 1
ATOM 834 C C . SER A 1 111 ? 12.119 -6.099 2.333 1.00 84.12 111 SER A C 1
ATOM 836 O O . SER A 1 111 ? 12.333 -6.485 3.487 1.00 84.12 111 SER A O 1
ATOM 838 N N . LEU A 1 112 ? 11.695 -4.862 2.061 1.00 81.94 112 LEU A N 1
ATOM 839 C CA . LEU A 1 112 ? 11.376 -3.883 3.097 1.00 81.94 112 LEU A CA 1
ATOM 840 C C . LEU A 1 112 ? 10.258 -4.380 4.008 1.00 81.94 112 LEU A C 1
ATOM 842 O O . LEU A 1 112 ? 10.436 -4.357 5.218 1.00 81.94 112 LEU A O 1
ATOM 846 N N . LEU A 1 113 ? 9.158 -4.902 3.459 1.00 79.69 113 LEU A N 1
ATOM 847 C CA . LEU A 1 113 ? 8.072 -5.471 4.264 1.00 79.69 113 LEU A CA 1
ATOM 848 C C . LEU A 1 113 ? 8.506 -6.707 5.059 1.00 79.69 113 LEU A C 1
ATOM 850 O O . LEU A 1 113 ? 7.949 -6.973 6.110 1.00 79.69 113 LEU A O 1
ATOM 854 N N . ARG A 1 114 ? 9.489 -7.487 4.604 1.00 79.38 114 ARG A N 1
ATOM 855 C CA . ARG A 1 114 ? 10.046 -8.587 5.412 1.00 79.38 114 ARG A CA 1
ATOM 856 C C . ARG A 1 114 ? 10.941 -8.078 6.541 1.00 79.38 114 ARG A C 1
ATOM 858 O O . ARG A 1 114 ? 10.951 -8.670 7.615 1.00 79.38 114 ARG A O 1
ATOM 865 N N . SER A 1 115 ? 11.691 -7.007 6.290 1.00 76.25 115 SER A N 1
ATOM 866 C CA . SER A 1 115 ? 12.635 -6.411 7.248 1.00 76.25 115 SER A CA 1
ATOM 867 C C . SER A 1 115 ? 11.932 -5.549 8.297 1.00 76.25 115 SER A C 1
ATOM 869 O O . SER A 1 115 ? 12.341 -5.498 9.454 1.00 76.25 115 SER A O 1
ATOM 871 N N . PHE A 1 116 ? 10.843 -4.911 7.886 1.00 76.38 116 PHE A N 1
ATOM 872 C CA . PHE A 1 116 ? 9.938 -4.112 8.693 1.00 76.38 116 PHE A CA 1
ATOM 873 C C . PHE A 1 116 ? 8.523 -4.631 8.441 1.00 76.38 116 PHE A C 1
ATOM 875 O O . PHE A 1 116 ? 7.757 -3.987 7.715 1.00 76.38 116 PHE A O 1
ATOM 882 N N . PRO A 1 117 ? 8.179 -5.819 8.979 1.00 64.69 117 PRO A N 1
ATOM 883 C CA . PRO A 1 117 ? 6.831 -6.341 8.854 1.00 64.69 117 PRO A CA 1
ATOM 884 C C . PRO A 1 117 ? 5.853 -5.266 9.307 1.00 64.69 117 PRO A C 1
ATOM 886 O O . PRO A 1 117 ? 6.040 -4.712 10.400 1.00 64.69 117 PRO A O 1
ATOM 889 N N . PRO A 1 118 ? 4.833 -4.933 8.487 1.00 58.97 118 PRO A N 1
ATOM 890 C CA . PRO A 1 118 ? 3.748 -4.117 8.989 1.00 58.97 118 PRO A CA 1
ATOM 891 C C . PRO A 1 118 ? 3.262 -4.803 10.259 1.00 58.97 118 PRO A C 1
ATOM 893 O O . PRO A 1 118 ? 3.245 -6.041 10.319 1.00 58.97 118 PRO A O 1
ATOM 896 N N . ALA A 1 119 ? 2.936 -4.009 11.286 1.00 56.22 119 ALA A N 1
ATOM 897 C CA . ALA A 1 119 ? 2.345 -4.561 12.495 1.00 56.22 119 ALA A CA 1
ATOM 898 C C . ALA A 1 119 ? 1.270 -5.560 12.047 1.00 56.22 119 ALA A C 1
ATOM 900 O O . ALA A 1 119 ? 0.510 -5.211 11.131 1.00 56.22 119 ALA A O 1
ATOM 901 N N . PRO A 1 120 ? 1.282 -6.804 12.573 1.00 50.22 120 PRO A N 1
ATOM 902 C CA . PRO A 1 120 ? 0.346 -7.828 12.133 1.00 50.22 120 PRO A CA 1
ATOM 903 C C . PRO A 1 120 ? -1.030 -7.178 12.072 1.00 50.22 120 PRO A C 1
ATOM 905 O O . PRO A 1 120 ? -1.325 -6.408 12.997 1.00 50.22 120 PRO A O 1
ATOM 908 N N . PRO A 1 121 ? -1.808 -7.389 10.985 1.00 49.44 121 PRO A N 1
ATOM 909 C CA . PRO A 1 121 ? -3.136 -6.805 10.889 1.00 49.44 121 PRO A CA 1
ATOM 910 C C . PRO A 1 121 ? -3.783 -7.093 12.226 1.00 49.44 121 PRO A C 1
ATOM 912 O O . PRO A 1 121 ? -3.835 -8.263 12.623 1.00 49.44 121 PRO A O 1
ATOM 915 N N . ARG A 1 122 ? -4.103 -6.031 12.981 1.00 53.31 122 ARG A N 1
ATOM 916 C CA . ARG A 1 122 ? -4.768 -6.220 14.259 1.00 53.31 122 ARG A CA 1
ATOM 917 C C . ARG A 1 122 ? -5.979 -7.033 13.881 1.00 53.31 122 ARG A C 1
ATOM 919 O O . ARG A 1 122 ? -6.749 -6.632 13.009 1.00 53.31 122 ARG A O 1
ATOM 926 N N . ALA A 1 123 ? -6.016 -8.267 14.366 1.00 47.69 123 ALA A N 1
ATOM 927 C CA . ALA A 1 123 ? -7.202 -9.064 14.236 1.00 47.69 123 ALA A CA 1
ATOM 928 C C . ALA A 1 123 ? -8.201 -8.277 15.065 1.00 47.69 123 ALA A C 1
ATOM 930 O O . ALA A 1 123 ? -8.189 -8.397 16.286 1.00 47.69 123 ALA A O 1
ATOM 931 N N . ASP A 1 124 ? -8.930 -7.370 14.414 1.00 53.72 124 ASP A N 1
ATOM 932 C CA . ASP A 1 124 ? -9.957 -6.590 15.062 1.00 53.72 124 ASP A CA 1
ATOM 933 C C . ASP A 1 124 ? -10.957 -7.638 15.535 1.00 53.72 124 ASP A C 1
ATOM 935 O O . ASP A 1 124 ? -11.761 -8.159 14.752 1.00 53.72 124 ASP A O 1
ATOM 939 N N . GLY A 1 125 ? -10.843 -8.028 16.807 1.00 61.31 125 GLY A N 1
ATOM 940 C CA . GLY A 1 125 ? -11.851 -8.840 17.461 1.00 61.31 125 GLY A CA 1
ATOM 941 C C . GLY A 1 125 ? -13.202 -8.164 17.246 1.00 61.31 125 GLY A C 1
ATOM 942 O O . GLY A 1 125 ? -13.273 -6.952 17.008 1.00 61.31 125 GLY A O 1
ATOM 943 N N . LEU A 1 126 ? -14.299 -8.921 17.320 1.00 66.25 126 LEU A N 1
ATOM 944 C CA . LEU A 1 126 ? -15.652 -8.351 17.217 1.00 66.25 126 LEU A CA 1
ATOM 945 C C . LEU A 1 126 ? -15.803 -7.086 18.081 1.00 66.25 126 LEU A C 1
ATOM 947 O O . LEU A 1 126 ? -16.382 -6.101 17.629 1.00 66.25 126 LEU A O 1
ATOM 951 N N . GLY A 1 127 ? -15.161 -7.074 19.250 1.00 69.81 127 GLY A N 1
ATOM 952 C CA . GLY A 1 127 ? -15.025 -5.922 20.135 1.00 69.81 127 GLY A CA 1
ATOM 953 C C . GLY A 1 127 ? -14.482 -4.655 19.488 1.00 69.81 127 GLY A C 1
ATOM 954 O O . GLY A 1 127 ? -15.118 -3.609 19.558 1.00 69.81 127 GLY A O 1
ATOM 955 N N . GLN A 1 128 ? -13.339 -4.748 18.809 1.00 67.44 128 GLN A N 1
ATOM 956 C CA . GLN A 1 128 ? -12.673 -3.604 18.172 1.00 67.44 128 GLN A CA 1
ATOM 957 C C . GLN A 1 128 ? -13.442 -3.088 16.945 1.00 67.44 128 GLN A C 1
ATOM 959 O O . GLN A 1 128 ? -13.351 -1.908 16.605 1.00 67.44 128 GLN A O 1
ATOM 964 N N . ARG A 1 129 ? -14.261 -3.943 16.313 1.00 71.25 129 ARG A N 1
ATOM 965 C CA . ARG A 1 129 ? -15.194 -3.540 15.244 1.00 71.25 129 ARG A CA 1
ATOM 966 C C . ARG A 1 129 ? -16.437 -2.824 15.773 1.00 71.25 129 ARG A C 1
ATOM 968 O O . ARG A 1 129 ? -17.033 -2.043 15.036 1.00 71.25 129 ARG A O 1
ATOM 975 N N . LEU A 1 130 ? -16.843 -3.114 17.008 1.00 74.44 130 LEU A N 1
ATOM 976 C CA . LEU A 1 130 ? -17.994 -2.490 17.663 1.00 74.44 130 LEU A CA 1
ATOM 977 C C . LEU A 1 130 ? -17.613 -1.172 18.341 1.00 74.44 130 LEU A C 1
ATOM 979 O O . LEU A 1 130 ? -18.376 -0.211 18.279 1.00 74.44 130 LEU A O 1
ATOM 983 N N . VAL A 1 131 ? -16.437 -1.124 18.967 1.00 81.50 131 VAL A N 1
ATOM 984 C CA . VAL A 1 131 ? -15.920 0.050 19.665 1.00 81.50 131 VAL A CA 1
ATOM 985 C C . VAL A 1 131 ? -14.431 0.182 19.366 1.00 81.50 131 VAL A C 1
ATOM 987 O O . VAL A 1 131 ? -13.631 -0.661 19.763 1.00 81.50 131 VAL A O 1
ATOM 990 N N . ASN A 1 132 ? -14.056 1.255 18.668 1.00 83.56 132 ASN A N 1
ATOM 991 C CA . ASN A 1 132 ? -12.659 1.544 18.360 1.00 83.56 132 ASN A CA 1
ATOM 992 C C . ASN A 1 132 ? -12.035 2.491 19.400 1.00 83.56 132 ASN A C 1
ATOM 994 O O . ASN A 1 132 ? -12.718 3.133 20.201 1.00 83.56 132 ASN A O 1
ATOM 998 N N . ARG A 1 133 ? -10.706 2.594 19.374 1.00 84.19 133 ARG A N 1
ATOM 999 C CA . ARG A 1 133 ? -9.936 3.418 20.318 1.00 84.19 133 ARG A CA 1
ATOM 1000 C C . ARG A 1 133 ? -10.304 4.889 20.274 1.00 84.19 133 ARG A C 1
ATOM 1002 O O . ARG A 1 133 ? -10.339 5.528 21.319 1.00 84.19 133 ARG A O 1
ATOM 1009 N N . ASP A 1 134 ? -10.560 5.414 19.082 1.00 84.38 134 ASP A N 1
ATOM 1010 C CA . ASP A 1 134 ? -10.890 6.825 18.904 1.00 84.38 134 ASP A CA 1
ATOM 1011 C C . ASP A 1 134 ? -12.221 7.149 19.584 1.00 84.38 134 ASP A C 1
ATOM 1013 O O . ASP A 1 134 ? -12.339 8.177 20.241 1.00 84.38 134 ASP A O 1
ATOM 1017 N N . SER A 1 135 ? -13.176 6.216 19.530 1.00 86.44 135 SER A N 1
ATOM 1018 C CA . SER A 1 135 ? -14.453 6.315 20.241 1.00 86.44 135 SER A CA 1
ATOM 1019 C C . SER A 1 135 ? -14.247 6.282 21.757 1.00 86.44 135 SER A C 1
ATOM 1021 O O . SER A 1 135 ? -14.806 7.108 22.465 1.00 86.44 135 SER A O 1
ATOM 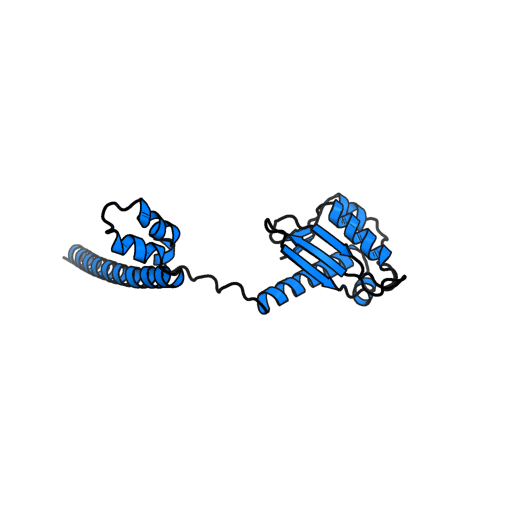1023 N N . ILE A 1 136 ? -13.382 5.395 22.267 1.00 89.81 136 ILE A N 1
ATOM 1024 C CA . ILE A 1 136 ? -13.024 5.367 23.697 1.00 89.81 136 ILE A CA 1
ATOM 1025 C C . ILE A 1 136 ? -12.323 6.659 24.131 1.00 89.81 136 ILE A C 1
ATOM 1027 O O . ILE A 1 136 ? -12.553 7.143 25.234 1.00 89.81 136 ILE A O 1
AT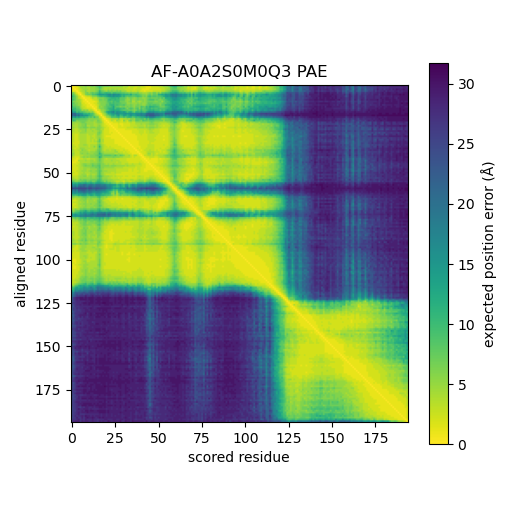OM 1031 N N . ARG A 1 137 ? -11.467 7.238 23.286 1.00 90.44 137 ARG A N 1
ATOM 1032 C CA . ARG A 1 137 ? -10.779 8.495 23.600 1.00 90.44 137 ARG A CA 1
ATOM 1033 C C . ARG A 1 137 ? -11.707 9.702 23.540 1.00 90.44 137 ARG A C 1
ATOM 1035 O O . ARG A 1 137 ? -11.536 10.598 24.359 1.00 90.44 137 ARG A O 1
ATOM 1042 N N . ALA A 1 138 ? -12.694 9.714 22.648 1.00 89.62 138 ALA A N 1
ATOM 1043 C CA . ALA A 1 138 ? -13.696 10.778 22.579 1.00 89.62 138 ALA A CA 1
ATOM 1044 C C . ALA A 1 138 ? -14.480 10.933 23.898 1.00 89.62 138 ALA A C 1
ATOM 1046 O O . ALA A 1 138 ? -14.812 12.049 24.295 1.00 89.62 138 ALA A O 1
ATOM 1047 N N . GLU A 1 139 ? -14.660 9.845 24.660 1.00 92.00 139 GLU A N 1
ATOM 1048 C CA . GLU A 1 139 ? -15.324 9.875 25.972 1.00 92.00 139 GLU A CA 1
ATOM 1049 C C . GLU A 1 139 ? -14.654 10.819 26.987 1.00 92.00 139 GLU A C 1
ATOM 1051 O O . GLU A 1 139 ? -15.319 11.267 27.917 1.00 92.00 139 GLU A O 1
ATOM 1056 N N . ILE A 1 140 ? -13.368 11.160 26.824 1.00 90.88 140 ILE A N 1
ATOM 1057 C CA . ILE A 1 140 ? -12.667 12.156 27.663 1.00 90.88 140 ILE A CA 1
ATOM 1058 C C . ILE A 1 140 ? -13.450 13.475 27.731 1.00 90.88 140 ILE A C 1
ATOM 1060 O O . ILE A 1 140 ? -13.551 14.077 28.813 1.00 90.88 140 ILE A O 1
ATOM 1064 N N . ASP A 1 141 ? -14.000 13.880 26.587 1.00 89.69 141 ASP A N 1
ATOM 1065 C CA . ASP A 1 141 ? -14.744 15.120 26.398 1.00 89.69 141 ASP A CA 1
ATOM 1066 C C . ASP A 1 141 ? -16.259 14.877 26.444 1.00 89.69 141 ASP A C 1
ATOM 1068 O O . ASP A 1 141 ? -16.992 15.664 27.048 1.00 89.69 141 ASP A O 1
ATOM 1072 N N . ASP A 1 142 ? -16.722 13.762 25.871 1.00 90.62 142 ASP A N 1
ATOM 1073 C CA . ASP A 1 142 ? -18.148 13.491 25.667 1.00 90.62 142 ASP A CA 1
ATOM 1074 C C . ASP A 1 142 ? -18.857 12.917 26.902 1.00 90.62 142 ASP A C 1
ATOM 1076 O O . ASP A 1 142 ? -20.081 13.027 27.022 1.00 90.62 142 ASP A O 1
ATOM 1080 N N . ASN A 1 143 ? -18.121 12.331 27.852 1.00 89.25 143 ASN A N 1
ATOM 1081 C CA . ASN A 1 143 ? -18.709 11.658 29.005 1.00 89.25 143 ASN A CA 1
ATOM 1082 C C . ASN A 1 143 ? -18.735 12.554 30.256 1.00 89.25 143 ASN A C 1
ATOM 1084 O O . ASN A 1 143 ? -17.728 12.668 30.968 1.00 89.25 143 ASN A O 1
ATOM 1088 N N . PRO A 1 144 ? -19.895 13.137 30.622 1.00 89.88 144 PRO A N 1
ATOM 1089 C CA . PRO A 1 144 ? -19.995 14.019 31.784 1.00 89.88 144 PRO A CA 1
ATOM 1090 C C . PRO A 1 144 ? -19.849 13.281 33.123 1.00 89.88 144 PRO A C 1
ATOM 1092 O O . PRO A 1 144 ? -19.715 13.927 34.161 1.00 89.88 144 PRO A O 1
ATOM 1095 N N . ASN A 1 145 ? -19.892 11.944 33.125 1.00 94.00 145 ASN A N 1
ATOM 1096 C CA . ASN A 1 145 ? -19.802 11.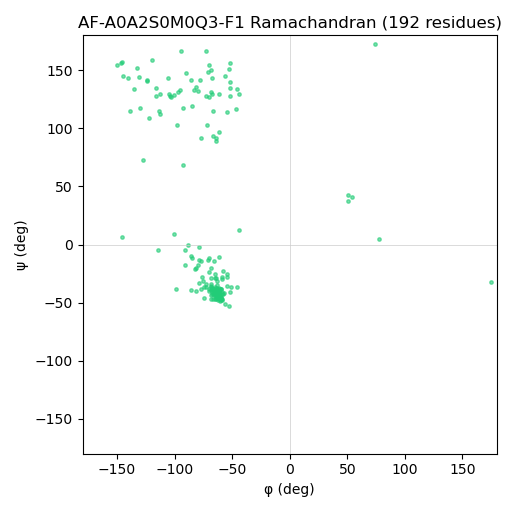132 34.337 1.00 94.00 145 ASN A CA 1
ATOM 1097 C C . ASN A 1 145 ? -18.361 10.727 34.680 1.00 94.00 145 ASN A C 1
ATOM 1099 O O . ASN A 1 145 ? -18.138 10.118 35.730 1.00 94.00 145 ASN A O 1
ATOM 1103 N N . LEU A 1 146 ? -17.378 11.047 33.830 1.00 91.00 146 LEU A N 1
ATOM 1104 C CA . LEU A 1 146 ? -15.978 10.795 34.150 1.00 91.00 146 LEU A CA 1
ATOM 1105 C C . LEU A 1 146 ? -15.504 11.730 35.261 1.00 91.00 146 LEU A C 1
ATOM 1107 O O . LEU A 1 146 ? -15.576 12.955 35.165 1.00 91.00 146 LEU A O 1
ATOM 1111 N N . THR A 1 147 ? -14.940 11.143 36.315 1.00 93.56 147 THR A N 1
ATOM 1112 C CA . THR A 1 147 ? -14.177 11.920 37.293 1.00 93.56 147 THR A CA 1
ATOM 1113 C C . THR A 1 147 ? -12.867 12.395 36.671 1.00 93.56 147 THR A C 1
ATOM 1115 O O . THR A 1 147 ? -12.289 11.723 35.814 1.00 93.56 147 THR A O 1
ATOM 1118 N N . GLU A 1 148 ? -12.322 13.498 37.179 1.00 91.62 148 GLU A N 1
ATOM 1119 C CA . GLU A 1 148 ? -11.037 14.036 36.711 1.00 91.62 148 GLU A CA 1
ATOM 1120 C C . GLU A 1 148 ? -9.902 12.994 36.778 1.00 91.62 148 GLU A C 1
ATOM 1122 O O . GLU A 1 148 ? -9.072 12.882 35.880 1.00 91.62 148 GLU A O 1
ATOM 1127 N N . SER A 1 149 ? -9.919 12.134 37.803 1.00 91.12 149 SER A N 1
ATOM 1128 C CA . SER A 1 149 ? -8.943 11.045 37.955 1.00 91.12 149 SER A CA 1
ATOM 1129 C C . SER A 1 149 ? -9.064 9.935 36.901 1.00 91.12 149 SER A C 1
ATOM 1131 O O . SER A 1 149 ? -8.085 9.245 36.611 1.00 91.12 149 SER A O 1
ATOM 1133 N N . GLN A 1 150 ? -10.266 9.704 36.371 1.00 92.38 150 GLN A N 1
ATOM 1134 C CA . GLN A 1 150 ? -10.514 8.726 35.312 1.00 92.38 150 GLN A CA 1
ATOM 1135 C C . GLN A 1 150 ? -10.161 9.323 33.956 1.00 92.38 150 GLN A C 1
ATOM 1137 O O . GLN A 1 150 ? -9.516 8.648 33.161 1.00 92.38 150 GLN A O 1
ATOM 1142 N N . ARG A 1 151 ? -10.486 10.603 33.744 1.00 90.06 151 ARG A N 1
ATOM 1143 C CA . ARG A 1 151 ? -10.089 11.355 32.553 1.00 90.06 151 ARG A CA 1
ATOM 1144 C C . ARG A 1 151 ? -8.572 11.346 32.368 1.00 90.06 151 ARG A C 1
ATOM 1146 O O . ARG A 1 151 ? -8.091 10.933 31.320 1.00 90.06 151 ARG A O 1
ATOM 1153 N N . LEU A 1 152 ? -7.813 11.698 33.409 1.00 89.88 152 LEU A N 1
ATOM 1154 C CA . LEU A 1 152 ? -6.346 11.692 33.358 1.00 89.88 152 LEU A CA 1
ATOM 1155 C C . LEU A 1 152 ? -5.764 10.297 33.096 1.00 89.88 152 LEU A C 1
ATOM 1157 O O . LEU A 1 152 ? -4.789 10.169 32.360 1.00 89.88 152 LEU A O 1
ATOM 1161 N N . ARG A 1 153 ? -6.364 9.243 33.665 1.00 90.94 153 ARG A N 1
ATOM 1162 C CA . ARG A 1 153 ? -5.954 7.859 33.384 1.00 90.94 153 ARG A CA 1
ATOM 1163 C C . ARG A 1 153 ? -6.225 7.463 31.937 1.00 90.94 153 ARG A C 1
ATOM 1165 O O . ARG A 1 153 ? -5.367 6.843 31.327 1.00 90.94 153 ARG A O 1
ATOM 1172 N N . LEU A 1 154 ? -7.375 7.845 31.393 1.00 89.44 154 LEU A N 1
ATOM 1173 C CA . LEU A 1 154 ? -7.741 7.565 30.008 1.00 89.44 154 LEU A CA 1
ATOM 1174 C C . LEU A 1 154 ? -6.850 8.327 29.015 1.00 89.44 154 LEU A C 1
ATOM 1176 O O . LEU A 1 154 ? -6.423 7.759 28.017 1.00 89.44 154 LEU A O 1
ATOM 1180 N N . MET A 1 155 ? -6.494 9.578 29.327 1.00 88.31 155 MET A N 1
ATOM 1181 C CA . MET A 1 155 ? -5.529 10.368 28.551 1.00 88.31 155 MET A CA 1
ATOM 1182 C C . MET A 1 155 ? -4.121 9.759 28.553 1.00 88.31 155 MET A C 1
ATOM 1184 O O . MET A 1 155 ? -3.401 9.878 27.565 1.00 88.31 155 MET A O 1
ATOM 1188 N N . ALA A 1 156 ? -3.717 9.138 29.664 1.00 90.50 156 ALA A N 1
ATOM 1189 C CA . ALA A 1 156 ? -2.404 8.515 29.816 1.00 90.50 156 ALA A CA 1
ATOM 1190 C C . ALA A 1 156 ? -2.342 7.064 29.303 1.00 90.50 156 ALA A C 1
ATOM 1192 O O . ALA A 1 156 ? -1.248 6.505 29.239 1.00 90.50 156 ALA A O 1
ATOM 1193 N N . ALA A 1 157 ? -3.485 6.458 28.965 1.00 90.50 157 ALA A N 1
ATOM 1194 C CA . ALA A 1 157 ? -3.562 5.061 28.561 1.00 90.50 157 ALA A CA 1
ATOM 1195 C C . ALA A 1 157 ? -2.894 4.830 27.201 1.00 90.50 157 ALA A C 1
ATOM 1197 O O . ALA A 1 157 ? -3.173 5.517 26.206 1.00 90.50 157 ALA A O 1
ATOM 1198 N N . LEU A 1 158 ? -2.037 3.814 27.153 1.00 89.50 158 LEU A N 1
ATOM 1199 C CA . LEU A 1 158 ? -1.433 3.351 25.920 1.00 89.50 158 LEU A CA 1
ATOM 1200 C C . LEU A 1 158 ? -2.488 2.704 25.029 1.00 89.50 158 LEU A C 1
ATOM 1202 O O . LEU A 1 158 ? -3.433 2.051 25.465 1.00 89.50 158 LEU A O 1
ATOM 1206 N N . ASP A 1 159 ? -2.248 2.819 23.736 1.00 85.50 159 ASP A N 1
ATOM 1207 C CA . ASP A 1 159 ? -3.024 2.176 22.687 1.00 85.50 159 ASP A CA 1
ATOM 1208 C C . ASP A 1 159 ? -3.224 0.666 22.903 1.00 85.50 159 ASP A C 1
ATOM 1210 O O . ASP A 1 159 ? -4.276 0.133 22.559 1.00 85.50 159 ASP A O 1
ATOM 1214 N N . SER A 1 160 ? -2.224 -0.032 23.443 1.00 83.31 160 SER A N 1
ATOM 1215 C CA . SER A 1 160 ? -2.317 -1.459 23.771 1.00 83.31 160 SER A CA 1
ATOM 1216 C C . SER A 1 160 ? -3.203 -1.725 24.988 1.00 83.31 160 SER A C 1
ATOM 1218 O O . SER A 1 160 ? -3.949 -2.692 24.992 1.00 83.31 160 SER A O 1
ATOM 1220 N N . GLU A 1 161 ? -3.175 -0.848 25.994 1.00 86.19 161 GLU A N 1
ATOM 1221 C CA . GLU A 1 161 ? -3.999 -0.991 27.201 1.00 86.19 161 GLU A CA 1
ATOM 1222 C C . GLU A 1 161 ? -5.487 -0.794 26.884 1.00 86.19 161 GLU A C 1
ATOM 1224 O O . GLU A 1 161 ? -6.340 -1.484 27.440 1.00 86.19 161 GLU A O 1
ATOM 1229 N N . ILE A 1 162 ? -5.799 0.123 25.961 1.00 88.69 162 ILE A N 1
ATOM 1230 C CA . ILE A 1 162 ? -7.166 0.328 25.466 1.00 88.69 162 ILE A CA 1
ATOM 1231 C C . ILE A 1 162 ? -7.648 -0.909 24.696 1.00 88.69 162 ILE A C 1
ATOM 1233 O O . ILE A 1 162 ? -8.777 -1.349 24.905 1.00 88.69 162 ILE A O 1
ATOM 1237 N N . ASP A 1 163 ? -6.803 -1.499 23.849 1.00 85.69 163 ASP A N 1
ATOM 1238 C CA . ASP A 1 163 ? -7.154 -2.717 23.105 1.00 85.69 163 ASP A CA 1
ATOM 1239 C C . ASP A 1 163 ? -7.411 -3.907 24.025 1.00 85.69 163 ASP A C 1
ATOM 1241 O O . ASP A 1 163 ? -8.421 -4.595 23.864 1.00 85.69 163 ASP A O 1
ATOM 1245 N N . ASP A 1 164 ? -6.531 -4.122 25.003 1.00 85.38 164 ASP A N 1
ATOM 1246 C CA . ASP A 1 164 ? -6.671 -5.198 25.982 1.00 85.38 164 ASP A CA 1
ATOM 1247 C C . ASP A 1 164 ? -7.967 -5.034 26.794 1.00 85.38 164 ASP A C 1
ATOM 1249 O O . ASP A 1 164 ? -8.669 -6.012 27.068 1.00 85.38 164 ASP A O 1
ATOM 1253 N N . ALA A 1 165 ? -8.327 -3.793 27.139 1.00 88.00 165 ALA A N 1
ATOM 1254 C CA . ALA A 1 165 ? -9.578 -3.487 27.824 1.00 88.00 165 ALA A CA 1
ATOM 1255 C C . ALA A 1 165 ? -10.811 -3.748 26.944 1.00 88.00 165 ALA A C 1
ATOM 1257 O O . ALA A 1 165 ? -11.787 -4.324 27.429 1.00 88.00 165 ALA A O 1
ATOM 1258 N N . ILE A 1 166 ? -10.779 -3.367 25.661 1.00 88.12 166 ILE A N 1
ATOM 1259 C CA . ILE A 1 166 ? -11.868 -3.646 24.710 1.00 88.12 166 ILE A CA 1
ATOM 1260 C C . ILE A 1 166 ? -12.078 -5.157 24.579 1.00 88.12 166 ILE A C 1
ATOM 1262 O O . ILE A 1 166 ? -13.210 -5.629 24.685 1.00 88.12 166 ILE A O 1
ATOM 1266 N N . GLU A 1 167 ? -11.006 -5.928 24.406 1.00 85.81 167 GLU A N 1
ATOM 1267 C CA . GLU A 1 167 ? -11.072 -7.385 24.260 1.00 85.81 167 GLU A CA 1
ATOM 1268 C C . GLU A 1 167 ? -11.611 -8.064 25.532 1.00 85.81 167 GLU A C 1
ATOM 1270 O O . GLU A 1 167 ? -12.504 -8.914 25.467 1.00 85.81 167 GLU A O 1
ATOM 1275 N N . ALA A 1 168 ? -11.136 -7.647 26.710 1.00 85.44 168 ALA A N 1
ATOM 1276 C CA . ALA A 1 168 ? -11.623 -8.169 27.986 1.00 85.44 168 ALA A CA 1
ATOM 1277 C C . ALA A 1 168 ? -13.118 -7.874 28.207 1.00 85.44 168 ALA A C 1
ATOM 1279 O O . ALA A 1 168 ? -13.871 -8.757 28.627 1.00 85.44 168 ALA A O 1
ATOM 1280 N N . CYS A 1 169 ? -13.562 -6.652 27.899 1.00 87.12 169 CYS A N 1
ATOM 1281 C CA . CYS A 1 169 ? -14.968 -6.264 27.998 1.00 87.12 169 CYS A CA 1
ATOM 1282 C C . CYS A 1 169 ? -15.842 -7.009 26.983 1.00 87.12 169 CYS A C 1
ATOM 1284 O O . CYS A 1 169 ? -16.947 -7.426 27.322 1.00 87.12 169 CYS A O 1
ATOM 1286 N N . THR A 1 170 ? -15.342 -7.222 25.766 1.00 86.06 170 THR A N 1
ATOM 1287 C CA . THR A 1 170 ? -16.069 -7.926 24.700 1.00 86.06 170 THR A CA 1
ATOM 1288 C C . THR A 1 170 ? -16.371 -9.359 25.093 1.00 86.06 170 THR A C 1
ATOM 1290 O O . THR A 1 170 ? -17.518 -9.778 24.992 1.00 86.06 170 THR A O 1
ATOM 1293 N N . ARG A 1 171 ? -15.385 -10.081 25.632 1.00 82.00 171 ARG A N 1
ATOM 1294 C CA . ARG A 1 171 ? -15.578 -11.464 26.086 1.00 82.00 171 ARG A CA 1
ATOM 1295 C C . ARG A 1 171 ? -16.686 -11.584 27.135 1.00 82.00 171 ARG A C 1
ATOM 1297 O O . ARG A 1 171 ? -17.523 -12.471 27.056 1.00 82.00 171 ARG A O 1
ATOM 1304 N N . SER A 1 172 ? -16.735 -10.638 28.074 1.00 82.62 172 SER A N 1
ATOM 1305 C CA . SER A 1 172 ? -17.797 -10.574 29.088 1.00 82.62 172 SER A CA 1
ATOM 1306 C C . SER A 1 172 ? -19.187 -10.348 28.473 1.00 82.62 172 SER A C 1
ATOM 1308 O O . SER A 1 172 ? -20.171 -10.942 28.912 1.00 82.62 172 SER A O 1
ATOM 1310 N N . VAL A 1 173 ? -19.282 -9.505 27.440 1.00 85.50 173 VAL A N 1
ATOM 1311 C CA . VAL A 1 173 ? -20.541 -9.260 26.715 1.00 85.50 173 VAL A CA 1
ATOM 1312 C C . VAL A 1 173 ? -20.950 -10.476 25.880 1.00 85.50 173 VAL A C 1
ATOM 1314 O O . VAL A 1 173 ? -22.129 -10.820 25.856 1.00 85.50 173 VAL A O 1
ATOM 1317 N N . GLU A 1 174 ? -20.001 -11.148 25.227 1.00 83.25 174 GLU A N 1
ATOM 1318 C CA . GLU A 1 174 ? -20.255 -12.385 24.480 1.00 83.25 174 GLU A CA 1
ATOM 1319 C C . GLU A 1 174 ? -20.815 -13.481 25.392 1.00 83.25 174 GLU A C 1
ATOM 1321 O O . GLU A 1 174 ? -21.832 -14.086 25.056 1.00 83.25 174 GLU A O 1
ATOM 1326 N N . ASP A 1 175 ? -20.234 -13.674 26.580 1.00 85.50 175 ASP A N 1
ATOM 1327 C CA . ASP A 1 175 ? -20.731 -14.640 27.567 1.00 85.50 175 ASP A CA 1
ATOM 1328 C C . ASP A 1 175 ? -22.189 -14.346 27.976 1.00 85.50 175 ASP A C 1
ATOM 1330 O O . ASP A 1 175 ? -23.013 -15.258 28.084 1.00 85.50 175 ASP A O 1
ATOM 1334 N N . GLN A 1 176 ? -22.543 -13.068 28.156 1.00 84.06 176 GLN A N 1
ATOM 1335 C CA . GLN A 1 176 ? -23.922 -12.660 28.455 1.00 84.06 176 GLN A CA 1
ATOM 1336 C C . GLN A 1 176 ? -24.865 -12.913 27.277 1.00 84.06 176 GLN A C 1
ATOM 1338 O O . GLN A 1 176 ? -25.989 -13.375 27.478 1.00 84.06 176 GLN A O 1
ATOM 1343 N N . LEU A 1 177 ? -24.419 -12.629 26.051 1.00 86.69 177 LEU A N 1
ATOM 1344 C CA . LEU A 1 177 ? -25.206 -12.871 24.847 1.00 86.69 177 LEU A CA 1
ATOM 1345 C C . LEU A 1 177 ? -25.492 -14.366 24.671 1.00 86.69 177 LEU A C 1
ATOM 1347 O O . LEU A 1 177 ? -26.629 -14.728 24.372 1.00 86.69 177 LEU A O 1
ATOM 1351 N N . TYR A 1 178 ? -24.497 -15.228 24.897 1.00 87.88 178 TYR A N 1
ATOM 1352 C CA . TYR A 1 178 ? -24.679 -16.678 24.841 1.00 87.88 178 TYR A CA 1
ATOM 1353 C C . TYR A 1 178 ? -25.649 -17.175 25.914 1.00 87.88 178 TYR A C 1
ATOM 1355 O O . TYR A 1 178 ? -26.524 -17.981 25.608 1.00 87.88 178 TYR A O 1
ATOM 1363 N N . ALA A 1 179 ? -25.579 -16.641 27.135 1.00 91.06 179 ALA A N 1
ATOM 1364 C CA . ALA A 1 179 ? -26.535 -16.994 28.183 1.00 91.06 179 ALA A CA 1
ATOM 1365 C C . ALA A 1 179 ? -27.984 -16.635 27.797 1.00 91.06 179 ALA A C 1
ATOM 1367 O O . ALA A 1 179 ? -28.889 -17.455 27.953 1.00 91.06 179 ALA A O 1
ATOM 1368 N N . VAL A 1 180 ? -28.202 -15.436 27.245 1.00 89.31 180 VAL A N 1
ATOM 1369 C CA . VAL A 1 180 ? -29.527 -15.000 26.764 1.00 89.31 180 VAL A CA 1
ATOM 1370 C C . VAL A 1 180 ? -29.992 -15.843 25.575 1.00 89.31 180 VAL A C 1
ATOM 1372 O O . VAL A 1 180 ? -31.168 -16.199 25.489 1.00 89.31 180 VAL A O 1
ATOM 1375 N N . HIS A 1 181 ? -29.083 -16.170 24.658 1.00 91.38 181 HIS A N 1
ATOM 1376 C CA . HIS A 1 181 ? -29.366 -17.036 23.519 1.00 91.38 181 HIS A CA 1
ATOM 1377 C C . HIS A 1 181 ? -29.856 -18.417 23.975 1.00 91.38 181 HIS A C 1
ATOM 1379 O O . HIS A 1 181 ? -30.883 -18.890 23.488 1.00 91.38 181 HIS A O 1
ATOM 1385 N N . ASP A 1 182 ? -29.166 -19.034 24.934 1.00 94.69 182 ASP A N 1
ATOM 1386 C CA . ASP A 1 182 ? -29.513 -20.358 25.449 1.00 94.69 182 ASP A CA 1
ATOM 1387 C C . ASP A 1 182 ? -30.865 -20.355 26.176 1.00 94.69 182 ASP A C 1
ATOM 1389 O O . ASP A 1 182 ? -31.674 -21.268 25.986 1.00 94.69 182 ASP A O 1
ATOM 1393 N N . GLU A 1 183 ? -31.152 -19.306 26.952 1.00 96.44 183 GLU A N 1
ATOM 1394 C CA . GLU A 1 183 ? -32.456 -19.117 27.597 1.00 96.44 183 GLU A CA 1
ATOM 1395 C C . GLU A 1 183 ? -33.581 -18.981 26.560 1.00 96.44 183 GLU A C 1
ATOM 1397 O O . GLU A 1 183 ? -34.598 -19.675 26.644 1.00 96.44 183 GLU A O 1
ATOM 1402 N N . LEU A 1 184 ? -33.388 -18.141 25.539 1.00 90.75 184 LEU A N 1
ATOM 1403 C CA . LEU A 1 184 ? -34.366 -17.958 24.468 1.00 90.75 184 LEU A CA 1
ATOM 1404 C C . LEU A 1 184 ? -34.596 -19.259 23.693 1.00 90.75 184 LEU A C 1
ATOM 1406 O O . LEU A 1 184 ? -35.740 -19.619 23.412 1.00 90.75 184 LEU A O 1
ATOM 1410 N N . GLN A 1 185 ? -33.525 -19.984 23.369 1.00 96.00 185 GLN A N 1
ATOM 1411 C CA . GLN A 1 185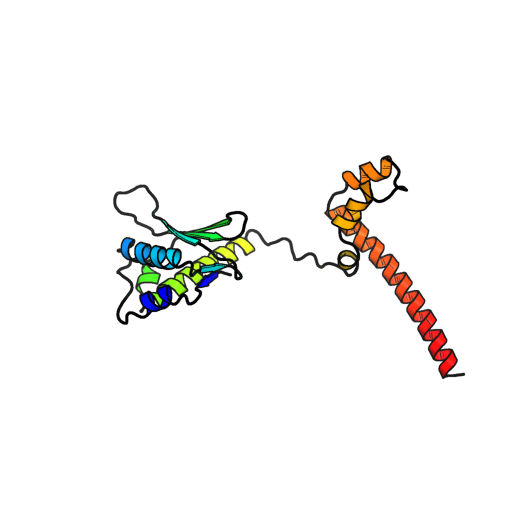 ? -33.614 -21.259 22.671 1.00 96.00 185 GLN A CA 1
ATOM 1412 C C . GLN A 1 185 ? -34.405 -22.282 23.497 1.00 96.00 185 GLN A C 1
ATOM 1414 O O . GLN A 1 185 ? -35.267 -22.971 22.947 1.00 96.00 185 GLN A O 1
ATOM 1419 N N . ALA A 1 186 ? -34.169 -22.354 24.810 1.00 96.56 186 ALA A N 1
ATOM 1420 C CA . ALA A 1 186 ? -34.919 -23.232 25.704 1.00 96.56 186 ALA A CA 1
ATOM 1421 C C . ALA A 1 186 ? -36.417 -22.880 25.743 1.00 96.56 186 ALA A C 1
ATOM 1423 O O . ALA A 1 186 ? -37.256 -23.780 25.658 1.00 96.56 186 ALA A O 1
ATOM 1424 N N . LEU A 1 187 ? -36.760 -21.589 25.814 1.00 96.50 187 LEU A N 1
ATOM 1425 C CA . LEU A 1 187 ? -38.151 -21.119 25.816 1.00 96.50 187 LEU A CA 1
ATOM 1426 C C . LEU A 1 187 ? -38.878 -21.441 24.504 1.00 96.50 187 LEU A C 1
ATOM 1428 O O . LEU A 1 187 ? -40.004 -21.933 24.536 1.00 96.50 18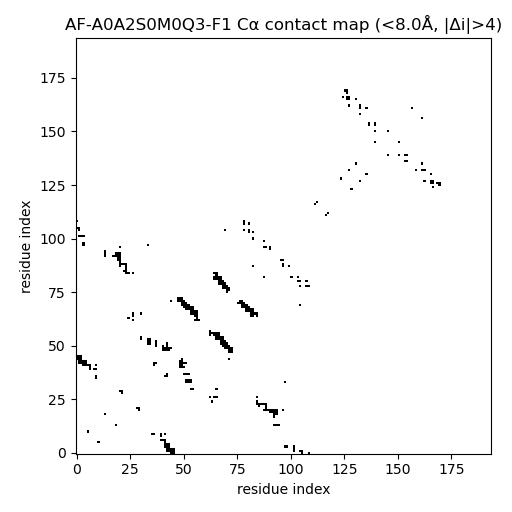7 LEU A O 1
ATOM 1432 N N . VAL A 1 188 ? -38.233 -21.212 23.357 1.00 95.00 188 VAL A N 1
ATOM 1433 C CA . VAL A 1 188 ? -38.816 -21.509 22.037 1.00 95.00 188 VAL A CA 1
ATOM 1434 C C . VAL A 1 188 ? -39.029 -23.012 21.855 1.00 95.00 188 VAL A C 1
ATOM 1436 O O . VAL A 1 188 ? -40.071 -23.430 21.354 1.00 95.00 188 VAL A O 1
ATOM 1439 N N . VAL A 1 189 ? -38.074 -23.845 22.281 1.00 96.25 189 VAL A N 1
ATOM 1440 C CA . VAL A 1 189 ? -38.238 -25.307 22.238 1.00 96.25 189 VAL A CA 1
ATOM 1441 C C . VAL A 1 189 ? -39.404 -25.747 23.121 1.00 96.25 189 VAL A C 1
ATOM 1443 O O . VAL A 1 189 ? -40.193 -26.582 22.686 1.00 96.25 189 VAL A O 1
ATOM 1446 N N . ALA A 1 190 ? -39.537 -25.191 24.327 1.00 95.44 190 ALA A N 1
ATOM 1447 C CA . ALA A 1 190 ? -40.640 -25.516 25.226 1.00 95.44 190 ALA A CA 1
ATOM 1448 C C . ALA A 1 190 ? -42.007 -25.168 24.611 1.00 95.44 190 ALA A C 1
ATOM 1450 O O . ALA A 1 190 ? -42.893 -26.014 24.634 1.00 95.44 190 ALA A O 1
ATOM 1451 N N . ASP A 1 191 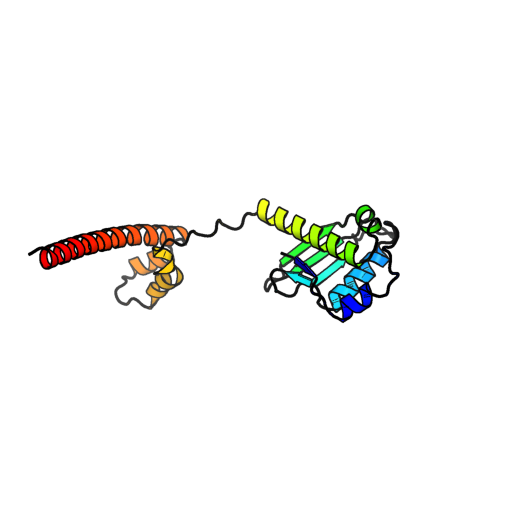? -42.152 -23.984 24.008 1.00 96.56 191 ASP A N 1
ATOM 1452 C CA . ASP A 1 191 ? -43.394 -23.536 23.353 1.00 96.56 191 ASP A CA 1
ATOM 1453 C C . ASP A 1 191 ? -43.786 -24.413 22.152 1.00 96.56 191 ASP A C 1
ATOM 1455 O O . ASP A 1 191 ? -44.942 -24.793 21.993 1.00 96.56 191 ASP A O 1
ATOM 1459 N N . LEU A 1 192 ? -42.811 -24.805 21.325 1.00 93.00 192 LEU A N 1
ATOM 1460 C CA . LEU A 1 192 ? -43.066 -25.626 20.135 1.00 93.00 192 LEU A CA 1
ATOM 1461 C C . LEU A 1 192 ? -43.299 -27.113 20.440 1.00 93.00 192 LEU A C 1
ATOM 1463 O O . LEU A 1 192 ? -43.719 -27.856 19.550 1.00 93.00 192 LEU A O 1
ATOM 1467 N N . THR A 1 193 ? -42.972 -27.567 21.653 1.00 90.81 193 THR A N 1
ATOM 1468 C CA . THR A 1 193 ? -43.083 -28.979 22.059 1.00 90.81 193 THR A CA 1
ATOM 1469 C C . THR A 1 193 ? -44.126 -29.236 23.149 1.00 90.81 193 THR A C 1
ATOM 1471 O O . THR A 1 193 ? -44.364 -30.402 23.473 1.00 90.81 193 THR A O 1
ATOM 1474 N N . SER A 1 194 ? -44.759 -28.185 23.686 1.00 64.94 194 SER A N 1
ATOM 1475 C CA . SER A 1 194 ? -45.923 -28.249 24.585 1.00 64.94 194 SER A CA 1
ATOM 1476 C C . SER A 1 194 ? -47.243 -28.398 23.836 1.00 64.94 194 SER A C 1
ATOM 1478 O O . SER A 1 194 ? -48.102 -29.167 24.324 1.00 64.94 194 SER A O 1
#

Solvent-accessible surface area (backbone atoms only — not comparable to full-atom values): 11044 Å² total; per-residue (Å²): 96,58,43,80,50,89,31,74,66,49,46,57,64,59,62,49,90,74,57,55,46,53,62,50,86,45,52,65,61,55,38,55,52,40,43,56,39,32,76,60,57,23,33,23,42,75,86,38,70,24,45,44,44,56,48,62,68,84,86,58,104,64,66,91,55,46,29,37,39,38,36,38,69,98,82,64,46,71,48,77,48,78,55,62,38,69,63,40,38,67,31,81,28,50,60,52,33,52,50,50,53,37,47,54,52,38,50,52,50,50,50,46,41,68,77,52,56,68,75,71,76,74,77,65,45,74,34,46,73,74,52,45,70,68,62,62,56,47,39,67,77,71,38,88,83,60,49,72,75,53,37,55,48,60,73,68,52,49,76,65,59,53,49,54,50,42,51,56,53,32,53,58,51,51,55,51,50,52,52,52,50,54,52,51,53,53,52,53,52,50,67,80,73,109

Mean predicted aligned error: 15.38 Å

Radius of gyration: 28.39 Å; Cα contacts (8 Å, |Δi|>4): 207; chains: 1; bounding box: 79×44×71 Å

Foldseek 3Di:
DKDFAPDVQLCVVQPPPQDADDQLQPLVSVQVNLVSSQVSQGMDDVNWGKGKHKDFDPDDPGGPWIKIWIFTDPVRDIDIFTDPSNVLNPDGTVVVSVVSVRVRSVVSVVVVCVVVPDDPPPPCPPLCVVDPLVNLLCCLPVPPPDDPVNSVVSVVDDNVNVSVVSVVVVVVVVVVVVVVVVVVVVVVVVVVVD

pLDDT: mean 82.63, std 11.71, range [47.69, 96.56]

Nearest PDB structures (foldseek):
  8oxh-assembly2_B  TM=7.301E-01  e=7.363E-01  Blumeria hordei
  6q4y-assembly1_B  TM=5.766E-01  e=6.537E+00  Leishmania mexicana MHOM/GT/2001/U1103
  6q4y-assembly1_A  TM=5.681E-01  e=5.809E+00  Leishmania mexicana MHOM/GT/2001/U1103
  6q4z-assembly1_B  TM=5.712E-01  e=8.277E+00  Leishmania mexicana MHOM/GT/2001/U1103
  6q4x-assembly1_B  TM=5.681E-01  e=8.277E+00  Leishmania mexicana MHOM/GT/2001/U1103